Protein AF-A0A141RRE1-F1 (afdb_monomer_lite)

Secondary structure (DSSP, 8-state):
--SEEEESS-EE--STT-EEE--TT-EEEE-SGGGGGSEEEEE-STT-EEES-EEE-TT-----S-GGGT----EEEEE-SSS-EEES-EEES-SEEEEE-TTT--BS-EEES-EEEEEPP-S-TTS-EEEEEESBSEEEES-EEEEPTTS-EEEEEEEE---S---S-HHHHT--EEEES-EEESSEEEEEEEES-EEEEEEEEEE-S--SSEEEEEEEEEEEEEEEEEEE---TT--TTHHHH-PPPEEEEEEEEEEEEEE--EEEE-TT--SEEEEEE--SS----EEEEE--EEEE-S-TT-EEEEE---SEEEE-S-EEES-SEEEEE-

pLDDT: mean 94.57, std 7.0, range [57.88, 98.94]

Structure (mmCIF, N/CA/C/O backbone):
data_AF-A0A141RRE1-F1
#
_entry.id   AF-A0A141RRE1-F1
#
loop_
_atom_site.group_PDB
_atom_site.id
_atom_site.type_symbol
_atom_site.label_atom_id
_atom_site.label_alt_id
_atom_site.label_comp_id
_atom_site.label_asym_id
_atom_site.label_entity_id
_atom_site.label_seq_id
_atom_site.pdbx_PDB_ins_code
_atom_site.Cartn_x
_atom_site.Cartn_y
_atom_site.Cartn_z
_atom_site.occupancy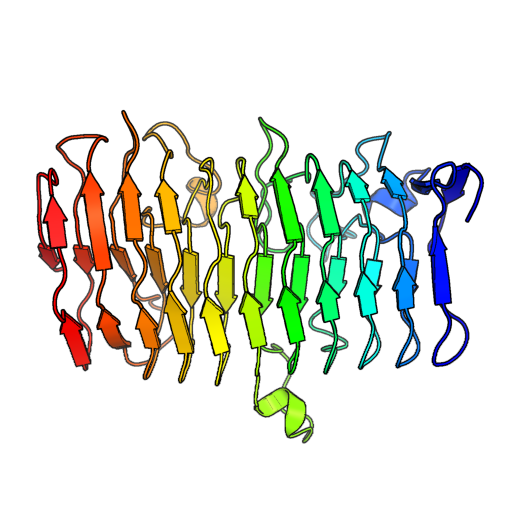
_atom_site.B_iso_or_equiv
_atom_site.auth_seq_id
_atom_site.auth_comp_id
_atom_site.auth_asym_id
_atom_site.auth_atom_id
_atom_site.pdbx_PDB_model_num
ATOM 1 N N . ILE A 1 1 ? -20.195 -4.836 18.201 1.00 93.31 1 ILE A N 1
ATOM 2 C CA . ILE A 1 1 ? -20.924 -3.748 17.518 1.00 93.31 1 ILE A CA 1
ATOM 3 C C . ILE A 1 1 ? -21.931 -4.419 16.610 1.00 93.31 1 ILE A C 1
ATOM 5 O O . ILE A 1 1 ? -21.544 -5.132 15.695 1.00 93.31 1 ILE A O 1
ATOM 9 N N . ASP A 1 2 ? -23.205 -4.258 16.930 1.00 95.81 2 ASP A N 1
ATOM 10 C CA . ASP A 1 2 ? -24.349 -4.930 16.299 1.00 95.81 2 ASP A CA 1
ATOM 11 C C . ASP A 1 2 ? -25.369 -3.968 15.692 1.00 95.81 2 ASP A C 1
ATOM 13 O O . ASP A 1 2 ? -26.318 -4.378 15.027 1.00 95.81 2 ASP A O 1
ATOM 17 N N . THR A 1 3 ? -25.125 -2.674 15.857 1.00 96.44 3 THR A N 1
ATOM 18 C CA . THR A 1 3 ? -25.918 -1.595 15.290 1.00 96.44 3 THR A CA 1
ATOM 19 C C . THR A 1 3 ? -25.013 -0.513 14.712 1.00 96.44 3 THR A C 1
ATOM 21 O O . THR A 1 3 ? -23.791 -0.532 14.895 1.00 96.44 3 THR A O 1
ATOM 24 N N . VAL A 1 4 ? -25.618 0.447 14.021 1.00 97.75 4 VAL A N 1
ATOM 25 C CA . VAL A 1 4 ? -24.925 1.618 13.488 1.00 97.75 4 VAL A CA 1
ATOM 26 C C . VAL A 1 4 ? -24.593 2.586 14.625 1.00 97.75 4 VAL A C 1
ATOM 28 O O . VAL A 1 4 ? -25.481 3.043 15.347 1.00 97.75 4 VAL A O 1
ATOM 31 N N . ILE A 1 5 ? -23.320 2.956 14.746 1.00 98.25 5 ILE A N 1
ATOM 32 C CA . ILE A 1 5 ? -22.817 3.936 15.711 1.00 98.25 5 ILE A CA 1
ATOM 33 C C . ILE A 1 5 ? -22.202 5.113 14.952 1.00 98.25 5 ILE A C 1
ATOM 35 O O . ILE A 1 5 ? -21.208 4.969 14.241 1.00 98.25 5 ILE A O 1
ATOM 39 N N . ASN A 1 6 ? -22.769 6.305 15.143 1.00 98.31 6 ASN A N 1
ATOM 40 C CA . ASN A 1 6 ? -22.181 7.544 14.644 1.00 98.31 6 ASN A CA 1
ATOM 41 C C . ASN A 1 6 ? -21.202 8.116 15.681 1.00 98.31 6 ASN A C 1
ATOM 43 O O . ASN A 1 6 ? -21.571 8.341 16.832 1.00 98.31 6 ASN A O 1
ATOM 47 N N . LEU A 1 7 ? -19.969 8.379 15.262 1.00 98.38 7 LEU A N 1
ATOM 48 C CA . LEU A 1 7 ? -18.867 8.838 16.099 1.00 98.38 7 LEU A CA 1
ATOM 49 C C . LEU A 1 7 ? -18.510 10.283 15.749 1.00 98.38 7 LEU A C 1
ATOM 51 O O . LEU A 1 7 ? -18.002 10.553 14.664 1.00 98.38 7 LEU A O 1
ATOM 55 N N . SER A 1 8 ? -18.771 11.216 16.666 1.00 96.88 8 SER A N 1
ATOM 56 C CA . SER A 1 8 ? -18.338 12.619 16.548 1.00 96.88 8 SER A CA 1
ATOM 57 C C . SER A 1 8 ? -16.931 12.875 17.099 1.00 96.88 8 SER A C 1
ATOM 59 O O . SER A 1 8 ? -16.405 13.984 16.980 1.00 96.88 8 SER A O 1
ATOM 61 N N . ASP A 1 9 ? -16.329 11.853 17.707 1.00 96.94 9 ASP A N 1
ATOM 62 C CA . ASP A 1 9 ? -14.977 11.861 18.248 1.00 96.94 9 ASP A CA 1
ATOM 63 C C . ASP A 1 9 ? -14.393 10.441 18.245 1.00 96.94 9 ASP A C 1
ATOM 65 O O . ASP A 1 9 ? -15.094 9.462 17.974 1.00 96.94 9 ASP A O 1
ATOM 69 N N . GLN A 1 10 ? -13.107 10.328 18.567 1.00 96.94 10 GLN A N 1
ATOM 70 C CA . GLN A 1 10 ? -12.409 9.048 18.618 1.00 96.94 10 GLN A CA 1
ATOM 71 C C . GLN A 1 10 ? -12.829 8.202 19.823 1.00 96.94 10 GLN A C 1
ATOM 73 O O . GLN A 1 10 ? -12.887 8.686 20.956 1.00 96.94 10 GLN A O 1
ATOM 78 N N . VAL A 1 11 ? -12.975 6.899 19.602 1.00 97.69 11 VAL A N 1
ATOM 79 C CA . VAL A 1 11 ? -13.041 5.885 20.657 1.00 97.69 11 VAL A CA 1
ATOM 80 C C . VAL A 1 11 ? -11.634 5.368 20.925 1.00 97.69 11 VAL A C 1
ATOM 82 O O . VAL A 1 11 ? -10.897 5.044 19.999 1.00 97.69 11 VAL A O 1
ATOM 85 N N . LYS A 1 12 ? -11.237 5.278 22.194 1.00 98.38 12 LYS A N 1
ATOM 86 C CA . LYS A 1 12 ? -9.911 4.787 22.590 1.00 98.38 12 LYS A CA 1
ATOM 87 C C . LYS A 1 12 ? -10.071 3.504 23.391 1.00 98.38 12 LYS A C 1
ATOM 89 O O . LYS A 1 12 ? -10.907 3.452 24.294 1.00 98.38 12 LYS A O 1
ATOM 94 N N . THR A 1 13 ? -9.272 2.485 23.090 1.00 98.50 13 THR A N 1
ATOM 95 C CA . THR A 1 13 ? -9.183 1.310 23.972 1.00 98.50 13 THR A CA 1
ATOM 96 C C . THR A 1 13 ? -8.710 1.748 25.358 1.00 98.50 13 THR A C 1
ATOM 98 O O . THR A 1 13 ? -7.921 2.687 25.455 1.00 98.50 13 THR A O 1
ATOM 101 N N . SER A 1 14 ? -9.165 1.070 26.406 1.00 98.12 14 SER A N 1
ATOM 102 C CA . SER A 1 14 ? -8.947 1.443 27.810 1.00 98.12 14 SER A CA 1
ATOM 103 C C . SER A 1 14 ? -8.091 0.444 28.598 1.00 98.12 14 SER A C 1
ATOM 105 O O . SER A 1 14 ? -7.706 0.742 29.725 1.00 98.12 14 SER A O 1
ATOM 107 N N . PHE A 1 15 ? -7.813 -0.742 28.046 1.00 98.31 15 PHE A N 1
ATOM 108 C CA . PHE A 1 15 ? -6.966 -1.758 28.676 1.00 98.31 15 PHE A CA 1
ATOM 109 C C . PHE A 1 15 ? -6.327 -2.688 27.635 1.00 98.31 15 PHE A C 1
ATOM 111 O O . PHE A 1 15 ? -6.759 -2.739 26.484 1.00 98.31 15 PHE A O 1
ATOM 118 N N . GLU A 1 16 ? -5.278 -3.400 28.049 1.00 98.44 16 GLU A N 1
ATOM 119 C CA . GLU A 1 16 ? -4.554 -4.376 27.227 1.00 98.44 16 GLU A CA 1
ATOM 120 C C . GLU A 1 16 ? -5.455 -5.538 26.799 1.00 98.44 16 GLU A C 1
ATOM 122 O O . GLU A 1 16 ? -6.249 -6.046 27.589 1.00 98.44 16 GLU A O 1
ATOM 127 N N . GLY A 1 17 ? -5.329 -5.978 25.548 1.00 98.38 17 GLY A N 1
ATOM 128 C CA . GLY A 1 17 ? -6.097 -7.118 25.051 1.00 98.38 17 GLY A CA 1
ATOM 129 C C . GLY A 1 17 ? -7.573 -6.813 24.796 1.00 98.38 17 GLY A C 1
ATOM 130 O O . GLY A 1 17 ? -8.348 -7.739 24.552 1.00 98.38 17 GLY A O 1
ATOM 131 N N . GLN A 1 18 ? -7.986 -5.541 24.845 1.00 98.69 18 GLN A N 1
ATOM 132 C CA . GLN A 1 18 ? -9.365 -5.165 24.562 1.00 98.69 18 GLN A CA 1
ATOM 133 C C . GLN A 1 18 ? -9.745 -5.542 23.125 1.00 98.69 18 GLN A C 1
ATOM 135 O O . GLN A 1 18 ? -9.028 -5.237 22.170 1.00 98.69 18 GLN A O 1
ATOM 140 N N . VAL A 1 19 ? -10.910 -6.173 22.979 1.00 98.62 19 VAL A N 1
ATOM 141 C CA . VAL A 1 19 ? -11.474 -6.569 21.687 1.00 98.62 19 VAL A CA 1
ATOM 142 C C . VAL A 1 19 ? -12.636 -5.646 21.337 1.00 98.62 19 VAL A C 1
ATOM 144 O O . VAL A 1 19 ? -13.545 -5.449 22.145 1.00 98.62 19 VAL A O 1
ATOM 147 N N . ILE A 1 20 ? -12.613 -5.084 20.131 1.00 98.31 20 ILE A N 1
ATOM 148 C CA . ILE A 1 20 ? -13.762 -4.424 19.509 1.00 98.31 20 ILE A CA 1
ATOM 149 C C . ILE A 1 20 ? -14.129 -5.255 18.288 1.00 98.31 20 ILE A C 1
ATOM 151 O O . ILE A 1 20 ? -13.383 -5.320 17.315 1.00 98.31 20 ILE A O 1
ATOM 155 N N . GLU A 1 21 ? -15.283 -5.899 18.353 1.00 98.06 21 GLU A N 1
ATOM 156 C CA . GLU A 1 21 ? -15.744 -6.809 17.313 1.00 98.06 21 GLU A CA 1
ATOM 157 C C . GLU A 1 21 ? -17.011 -6.274 16.648 1.00 98.06 21 GLU A C 1
ATOM 159 O O . GLU A 1 21 ? -17.900 -5.752 17.330 1.00 98.06 21 GLU A O 1
ATOM 164 N N . GLY A 1 22 ? -17.090 -6.364 15.324 1.00 96.75 22 GLY A N 1
ATOM 165 C CA . GLY A 1 22 ? -18.305 -6.120 14.555 1.00 96.75 22 GLY A CA 1
ATOM 166 C C . GLY A 1 22 ? -19.127 -7.389 14.350 1.00 96.75 22 GLY A C 1
ATOM 167 O O . GLY A 1 22 ? -18.664 -8.507 14.541 1.00 96.75 22 GLY A O 1
ATOM 168 N N . THR A 1 23 ? -20.378 -7.194 13.968 1.00 94.31 23 THR A N 1
ATOM 169 C CA . THR A 1 23 ? -21.277 -8.248 13.488 1.00 94.31 23 THR A CA 1
ATOM 170 C C . THR A 1 23 ? -21.828 -7.801 12.136 1.00 94.31 23 THR A C 1
ATOM 172 O O . THR A 1 23 ? -21.638 -6.647 11.755 1.00 94.31 23 THR A O 1
ATOM 175 N N . GLU A 1 24 ? -22.548 -8.673 11.433 1.00 88.81 24 GLU A N 1
ATOM 176 C CA . GLU A 1 24 ? -23.053 -8.404 10.078 1.00 88.81 24 GLU A CA 1
ATOM 177 C C . GLU A 1 24 ? -23.861 -7.095 9.954 1.00 88.81 24 GLU A C 1
ATOM 179 O O . GLU A 1 24 ? -23.777 -6.408 8.937 1.00 88.81 24 GLU A O 1
ATOM 184 N N . THR A 1 25 ? -24.606 -6.712 10.997 1.00 90.56 25 THR A N 1
ATOM 185 C CA . THR A 1 25 ? -25.450 -5.503 11.015 1.00 90.56 25 THR A CA 1
ATOM 186 C C . THR A 1 25 ? -24.790 -4.289 11.669 1.00 90.56 25 THR A C 1
ATOM 188 O O . THR A 1 25 ? -25.338 -3.185 11.616 1.00 90.56 25 THR A O 1
ATOM 191 N N . GLY A 1 26 ? -23.647 -4.478 12.330 1.00 96.25 26 GLY A N 1
ATOM 192 C CA . GLY A 1 26 ? -22.965 -3.425 13.069 1.00 96.25 26 GLY A CA 1
ATOM 193 C C . GLY A 1 26 ? -22.063 -2.586 12.180 1.00 96.25 26 GLY A C 1
ATOM 194 O O . GLY A 1 26 ? -21.336 -3.120 11.354 1.00 96.25 26 GLY A O 1
ATOM 195 N N . GLU A 1 27 ? -22.055 -1.271 12.385 1.00 97.81 27 GLU A N 1
ATOM 196 C CA . GLU A 1 27 ? -21.229 -0.362 11.588 1.00 97.81 27 GLU A CA 1
ATOM 197 C C . GLU A 1 27 ? -20.818 0.860 12.407 1.00 97.81 27 GLU A C 1
ATOM 199 O O . GLU A 1 27 ? -21.619 1.388 13.178 1.00 97.81 27 GLU A O 1
ATOM 204 N N . ILE A 1 28 ? -19.599 1.362 12.214 1.00 98.56 28 ILE A N 1
ATOM 205 C CA . ILE A 1 28 ? -19.196 2.673 12.742 1.00 98.56 28 ILE A CA 1
ATOM 206 C C . ILE A 1 28 ? -19.049 3.708 11.628 1.00 98.56 28 ILE A C 1
ATOM 208 O O . ILE A 1 28 ? -18.535 3.415 10.546 1.00 98.56 28 ILE A O 1
ATOM 212 N N . ARG A 1 29 ? -19.495 4.937 11.898 1.00 98.62 29 ARG A N 1
ATOM 213 C CA . ARG A 1 29 ? -19.479 6.043 10.933 1.00 98.62 29 ARG A CA 1
ATOM 214 C C . ARG A 1 29 ? -18.944 7.317 11.579 1.00 98.62 29 ARG A C 1
ATOM 216 O O . ARG A 1 29 ? -19.461 7.708 12.624 1.00 98.62 29 ARG A O 1
ATOM 223 N N . PRO A 1 30 ? -17.964 8.013 10.984 1.00 98.31 30 PRO A N 1
ATOM 224 C CA . PRO A 1 30 ? -17.539 9.304 11.485 1.00 98.31 30 PRO A CA 1
ATOM 225 C C . PRO A 1 30 ? -18.586 10.369 11.128 1.00 98.31 30 PRO A C 1
ATOM 227 O O . PRO A 1 30 ? -19.096 10.409 10.006 1.00 98.31 30 PRO A O 1
ATOM 230 N N . ILE A 1 31 ? -18.887 11.258 12.071 1.00 96.94 31 ILE A N 1
ATOM 231 C CA . ILE A 1 31 ? -19.765 12.414 11.871 1.00 96.94 31 ILE A CA 1
ATOM 232 C C . ILE A 1 31 ? -19.100 13.697 12.372 1.00 96.94 31 ILE A C 1
ATOM 234 O O . ILE A 1 31 ? -18.288 13.689 13.292 1.00 96.94 31 ILE A O 1
ATOM 238 N N . GLY A 1 32 ? -19.486 14.827 11.782 1.00 94.62 32 GLY A N 1
ATOM 239 C CA . GLY A 1 32 ? -18.999 16.143 12.187 1.00 94.62 32 GLY A CA 1
ATOM 240 C C . GLY A 1 32 ? -17.595 16.488 11.676 1.00 94.62 32 GLY A C 1
ATOM 241 O O . GLY A 1 32 ? -16.784 15.637 11.317 1.00 94.62 32 GLY A O 1
ATOM 242 N N . GLU A 1 33 ? -17.308 17.789 11.653 1.00 93.19 33 GLU A N 1
ATOM 243 C CA . GLU A 1 33 ? -16.096 18.357 11.046 1.00 93.19 33 GLU A CA 1
ATOM 244 C C . GLU A 1 33 ? -14.793 17.862 11.686 1.00 93.19 33 GLU A C 1
ATOM 246 O O . GLU A 1 33 ? -13.801 17.658 10.988 1.00 93.19 33 GLU A O 1
ATOM 251 N N . LYS A 1 34 ? -14.796 17.601 13.001 1.00 93.75 34 LYS A N 1
ATOM 252 C CA . LYS A 1 34 ? -13.613 17.117 13.732 1.00 93.75 34 LYS A CA 1
ATOM 253 C C . LYS A 1 34 ? -13.082 15.797 13.166 1.00 93.75 34 LYS A C 1
ATOM 255 O O . LYS A 1 34 ? -11.872 15.574 13.147 1.00 93.75 34 LYS A O 1
ATOM 260 N N . MET A 1 35 ? -13.966 14.938 12.665 1.00 97.38 35 MET A N 1
ATOM 261 C CA . MET A 1 35 ? -13.577 13.629 12.150 1.00 97.38 35 MET A CA 1
ATOM 262 C C . MET A 1 35 ? -12.886 13.683 10.782 1.00 97.38 35 MET A C 1
ATOM 264 O O . MET A 1 35 ? -12.315 12.681 10.366 1.00 97.38 35 MET A O 1
ATOM 268 N N . LYS A 1 36 ? -12.816 14.847 10.113 1.00 96.06 36 LYS A N 1
ATOM 269 C CA . LYS A 1 36 ? -11.999 15.034 8.892 1.00 96.06 36 LYS A CA 1
ATOM 270 C C . LYS A 1 36 ? -10.502 14.814 9.110 1.00 96.06 36 LYS A C 1
ATOM 272 O O . LYS A 1 36 ? -9.761 14.671 8.140 1.00 96.06 36 LYS A O 1
ATOM 277 N N . THR A 1 37 ? -10.048 14.833 10.360 1.00 95.00 37 THR A N 1
ATOM 278 C CA . THR A 1 37 ? -8.627 14.761 10.719 1.00 95.00 37 THR A CA 1
ATOM 279 C C . THR A 1 37 ? -8.297 13.629 11.690 1.00 95.00 37 THR A C 1
ATOM 281 O O . THR A 1 37 ? -7.145 13.527 12.107 1.00 95.00 37 THR A O 1
ATOM 284 N N . HIS A 1 38 ? -9.267 12.772 12.028 1.00 95.69 38 HIS A N 1
ATOM 285 C CA . HIS A 1 38 ? -9.115 11.734 13.048 1.00 95.69 38 HIS A CA 1
ATOM 286 C C . HIS A 1 38 ? -9.546 10.351 12.555 1.00 95.69 38 HIS A C 1
ATOM 288 O O . HIS A 1 38 ? -10.502 10.203 11.792 1.00 95.69 38 HIS A O 1
ATOM 294 N N . SER A 1 39 ? -8.887 9.322 13.088 1.00 97.19 39 SER A N 1
ATOM 295 C CA . SER A 1 39 ? -9.378 7.945 13.005 1.00 97.19 39 SER A CA 1
ATOM 296 C C . SER A 1 39 ? -10.488 7.695 14.022 1.00 97.19 39 SER A C 1
ATOM 298 O O . SER A 1 39 ? -10.419 8.211 15.136 1.00 97.19 39 SER A O 1
ATOM 300 N N . MET A 1 40 ? -11.493 6.898 13.665 1.00 98.50 40 MET A N 1
ATOM 301 C CA . MET A 1 40 ? -12.620 6.572 14.549 1.00 98.50 40 MET A CA 1
ATOM 302 C C . MET A 1 40 ? -12.210 5.832 15.825 1.00 98.50 40 MET A C 1
ATOM 304 O O . MET A 1 40 ? -12.746 6.122 16.892 1.00 98.50 40 MET A O 1
ATOM 308 N N . ILE A 1 41 ? -11.264 4.899 15.729 1.00 98.62 41 ILE A N 1
ATOM 309 C CA . ILE A 1 41 ? -10.775 4.085 16.841 1.00 98.62 41 ILE A CA 1
ATOM 310 C C . ILE A 1 41 ? -9.269 4.295 17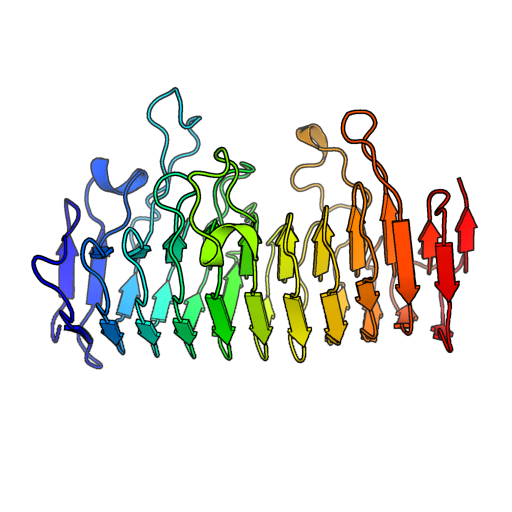.003 1.00 98.62 41 ILE A C 1
ATOM 312 O O . ILE A 1 41 ? -8.529 4.289 16.021 1.00 98.62 41 ILE A O 1
ATOM 316 N N . VAL A 1 42 ? -8.807 4.431 18.247 1.00 98.25 42 VAL A N 1
ATOM 317 C CA . VAL A 1 42 ? -7.384 4.444 18.609 1.00 98.25 42 VAL A CA 1
ATOM 318 C C . VAL A 1 42 ? -7.067 3.266 19.524 1.00 98.25 42 VAL A C 1
ATOM 320 O O . VAL A 1 42 ? -7.617 3.155 20.625 1.00 98.25 42 VAL A O 1
ATOM 323 N N . LEU A 1 43 ? -6.137 2.415 19.096 1.00 98.44 43 LEU A N 1
ATOM 324 C CA . LEU A 1 43 ? -5.591 1.329 19.906 1.00 98.44 43 LEU A CA 1
ATOM 325 C C . LEU A 1 43 ? -4.460 1.886 20.773 1.00 98.44 43 LEU A C 1
ATOM 327 O O . LEU A 1 43 ? -3.367 2.160 20.287 1.00 98.44 43 LEU A O 1
ATOM 331 N N . LYS A 1 44 ? -4.752 2.108 22.053 1.00 97.56 44 LYS A N 1
ATOM 332 C CA . LYS A 1 44 ? -3.858 2.717 23.053 1.00 97.56 44 LYS A CA 1
ATOM 333 C C . LYS A 1 44 ? -3.133 1.717 23.949 1.00 97.56 44 LYS A C 1
ATOM 335 O O . LYS A 1 44 ? -2.254 2.125 24.703 1.00 97.56 44 LYS A O 1
ATOM 340 N N . HIS A 1 45 ? -3.507 0.444 23.889 1.00 97.81 45 HIS A N 1
ATOM 341 C CA . HIS A 1 45 ? -2.934 -0.600 24.732 1.00 97.81 45 HIS A CA 1
ATOM 342 C C . HIS A 1 45 ? -2.512 -1.809 23.896 1.00 97.81 45 HIS A C 1
ATOM 344 O O . HIS A 1 45 ? -3.128 -2.048 22.853 1.00 97.81 45 HIS A O 1
ATOM 350 N N . PRO A 1 46 ? -1.472 -2.550 24.323 1.00 97.69 46 PRO A N 1
ATOM 351 C CA . PRO A 1 46 ? -0.982 -3.694 23.570 1.00 97.69 46 PRO A CA 1
ATOM 352 C C . PRO A 1 46 ? -2.027 -4.794 23.414 1.00 97.69 46 PRO A C 1
ATOM 354 O O . PRO A 1 46 ? -3.011 -4.850 24.158 1.00 97.69 46 PRO A O 1
ATOM 357 N N . ASN A 1 47 ? -1.800 -5.694 22.459 1.00 98.25 47 ASN A N 1
ATOM 358 C CA . ASN A 1 47 ? -2.610 -6.901 22.255 1.00 98.25 47 ASN A CA 1
ATOM 359 C C . ASN A 1 47 ? -4.098 -6.644 21.931 1.00 98.25 47 ASN A C 1
ATOM 361 O O . ASN A 1 47 ? -4.889 -7.590 21.873 1.00 98.25 47 ASN A O 1
ATOM 365 N N . CYS A 1 48 ? -4.496 -5.386 21.717 1.00 98.75 48 CYS A N 1
ATOM 366 C CA . CYS A 1 48 ? -5.857 -5.019 21.349 1.00 98.75 48 CYS A CA 1
ATOM 367 C C . CYS A 1 48 ? -6.225 -5.564 19.967 1.00 98.75 48 CYS A C 1
ATOM 369 O O . CYS A 1 48 ? -5.382 -5.670 19.071 1.00 98.75 48 CYS A O 1
ATOM 371 N N . LYS A 1 49 ? -7.506 -5.890 19.789 1.00 98.81 49 LYS A N 1
ATOM 372 C CA . LYS A 1 49 ? -8.006 -6.539 18.575 1.00 98.81 49 LYS A CA 1
ATOM 373 C C . LYS A 1 49 ? -9.213 -5.810 18.012 1.00 98.81 49 LYS A C 1
ATOM 375 O O . LYS A 1 49 ? -10.147 -5.507 18.752 1.00 98.81 49 LYS A O 1
ATOM 380 N N . ILE A 1 50 ? -9.208 -5.594 16.704 1.00 98.75 50 ILE A N 1
ATOM 381 C CA . ILE A 1 50 ? -10.377 -5.205 15.922 1.00 98.75 50 ILE A CA 1
ATOM 382 C C . ILE A 1 50 ? -10.730 -6.374 15.010 1.00 98.75 50 ILE A C 1
ATOM 384 O O . ILE A 1 50 ? -9.906 -6.774 14.189 1.00 98.75 50 ILE A O 1
ATOM 388 N N . LEU A 1 51 ? -11.924 -6.933 15.180 1.00 98.75 51 LEU A N 1
ATOM 389 C CA . LEU A 1 51 ? -12.363 -8.135 14.468 1.00 98.75 51 LEU A CA 1
ATOM 390 C C . LEU A 1 51 ? -13.674 -7.859 13.737 1.00 98.75 51 LEU A C 1
ATOM 392 O O . LEU A 1 51 ? -14.583 -7.281 14.331 1.00 98.75 51 LEU A O 1
ATOM 396 N N . ASN A 1 52 ? -13.791 -8.280 12.478 1.00 98.38 52 ASN A N 1
ATOM 397 C CA . ASN A 1 52 ? -15.058 -8.306 11.732 1.00 98.38 52 ASN A CA 1
ATOM 398 C C . ASN A 1 52 ? -15.818 -6.962 11.726 1.00 98.38 52 ASN A C 1
ATOM 400 O O . ASN A 1 52 ? -17.046 -6.918 11.683 1.00 98.38 52 ASN A O 1
ATOM 404 N N . LEU A 1 53 ? -15.097 -5.843 11.846 1.00 98.31 53 LEU A N 1
ATOM 405 C CA . LEU A 1 53 ? -15.683 -4.513 11.975 1.00 98.31 53 LEU A CA 1
ATOM 406 C C . LEU A 1 53 ? -16.053 -3.964 10.600 1.00 98.31 53 LEU A C 1
ATOM 408 O O . LEU A 1 53 ? -15.206 -3.923 9.710 1.00 98.31 53 LEU A O 1
ATOM 412 N N . HIS A 1 54 ? -17.275 -3.454 10.454 1.00 98.56 54 HIS A N 1
ATOM 413 C CA . HIS A 1 54 ? -17.642 -2.628 9.308 1.00 98.56 54 HIS A CA 1
ATOM 414 C C . HIS A 1 54 ? -17.544 -1.143 9.660 1.00 98.56 54 HIS A C 1
ATOM 416 O O . HIS A 1 54 ? -18.034 -0.691 10.702 1.00 98.56 54 HIS A O 1
ATOM 422 N N . SER A 1 55 ? -16.913 -0.367 8.787 1.00 98.62 55 SER A N 1
ATOM 423 C CA . SER A 1 55 ? -16.833 1.080 8.914 1.00 98.62 55 SER A CA 1
ATOM 424 C C . SER A 1 55 ? -17.046 1.773 7.573 1.00 98.62 55 SER A C 1
ATOM 426 O O . SER A 1 55 ? -16.499 1.375 6.545 1.00 98.62 55 SER A O 1
ATOM 428 N N . THR A 1 56 ? -17.803 2.865 7.584 1.00 98.56 56 THR A N 1
ATOM 429 C CA . THR A 1 56 ? -18.000 3.702 6.394 1.00 98.56 56 THR A CA 1
ATOM 430 C C . THR A 1 56 ? -17.768 5.148 6.767 1.00 98.56 56 THR A C 1
ATOM 432 O O . THR A 1 56 ? -18.217 5.600 7.814 1.00 98.56 56 THR A O 1
ATOM 435 N N . ASN A 1 57 ? -17.107 5.906 5.898 1.00 98.56 57 ASN A N 1
ATOM 436 C CA . ASN A 1 57 ? -17.091 7.366 5.936 1.00 98.56 57 ASN A CA 1
ATOM 437 C C . ASN A 1 57 ? -18.141 7.915 4.948 1.00 98.56 57 ASN A C 1
ATOM 439 O O . ASN A 1 57 ? -17.798 8.267 3.818 1.00 98.56 57 ASN A O 1
ATOM 443 N N . PRO A 1 58 ? -19.437 7.960 5.318 1.00 97.56 58 PRO A N 1
ATOM 444 C CA . PRO A 1 58 ? -20.512 8.267 4.371 1.00 97.56 58 PRO A CA 1
ATOM 445 C C . PRO A 1 58 ? -20.514 9.732 3.929 1.00 97.56 58 PRO A C 1
ATOM 447 O O . PRO A 1 58 ? -21.075 10.067 2.892 1.00 97.56 58 PRO A O 1
ATOM 450 N N . LEU A 1 59 ? -19.895 10.610 4.720 1.00 97.44 59 LEU A N 1
ATOM 451 C CA . LEU A 1 59 ? -19.820 12.044 4.454 1.00 97.44 59 LEU A CA 1
ATOM 452 C C . LEU A 1 59 ? -18.562 12.430 3.659 1.00 97.44 59 LEU A C 1
ATOM 454 O O . LEU A 1 59 ? -18.331 13.620 3.454 1.00 97.44 59 LEU A O 1
ATOM 458 N N . LEU A 1 60 ? -17.744 11.449 3.244 1.00 97.06 60 LEU A N 1
ATOM 459 C CA . LEU A 1 60 ? -16.465 11.660 2.554 1.00 97.06 60 LEU A CA 1
ATOM 460 C C . LEU A 1 60 ? -15.579 12.678 3.291 1.00 97.06 60 LEU A C 1
ATOM 462 O O . LEU A 1 60 ? -14.964 13.563 2.694 1.00 97.06 60 LEU A O 1
ATOM 466 N N . LEU A 1 61 ? -15.560 12.581 4.624 1.00 97.19 61 LEU A N 1
ATOM 467 C CA . LEU A 1 61 ? -14.776 13.461 5.478 1.00 97.19 61 LEU A CA 1
ATOM 468 C C . LEU A 1 61 ? -13.298 13.285 5.154 1.00 97.19 61 LEU A C 1
ATOM 470 O O . LEU A 1 61 ? -12.772 12.177 5.211 1.00 97.19 61 LEU A O 1
ATOM 474 N N . GLN A 1 62 ? -12.639 14.390 4.834 1.00 95.75 62 GLN A N 1
ATOM 475 C CA . GLN A 1 62 ? -11.231 14.418 4.479 1.00 95.75 62 GLN A CA 1
ATOM 476 C C . GLN A 1 62 ? -10.644 15.805 4.737 1.00 95.75 62 GLN A C 1
ATOM 478 O O . GLN A 1 62 ? -11.371 16.801 4.803 1.00 95.75 62 GLN A O 1
ATOM 483 N N . SER A 1 63 ? -9.320 15.871 4.854 1.00 92.94 63 SER A N 1
ATOM 484 C CA . SER A 1 63 ? -8.574 17.119 4.986 1.00 92.94 63 SER A CA 1
ATOM 485 C C . SER A 1 63 ? -7.424 17.156 3.987 1.00 92.94 63 SER A C 1
ATOM 487 O O . SER A 1 63 ? -6.616 16.229 3.920 1.00 92.94 63 SER A O 1
ATOM 489 N N . ASN A 1 64 ? -7.328 18.259 3.247 1.00 89.06 64 ASN A N 1
ATOM 490 C CA . ASN A 1 64 ? -6.214 18.590 2.354 1.00 89.06 64 ASN A CA 1
ATOM 491 C C . ASN A 1 64 ? -5.282 19.661 2.954 1.00 89.06 64 ASN A C 1
ATOM 493 O O . ASN A 1 64 ? -4.383 20.161 2.282 1.00 89.06 64 ASN A O 1
ATOM 497 N N . LEU A 1 65 ? -5.486 20.043 4.218 1.00 88.38 65 LEU A N 1
ATOM 498 C CA . LEU A 1 65 ? -4.593 20.975 4.899 1.00 88.38 65 LEU A CA 1
ATOM 499 C C . LEU A 1 65 ? -3.292 20.265 5.261 1.00 88.38 65 LEU A C 1
ATOM 501 O O . LEU A 1 65 ? -3.311 19.116 5.695 1.00 88.38 65 LEU A O 1
ATOM 505 N N . ALA A 1 66 ? -2.156 20.949 5.143 1.00 82.75 66 ALA A N 1
ATOM 506 C CA . ALA A 1 66 ? -0.894 20.430 5.662 1.00 82.75 66 ALA A CA 1
ATOM 507 C C . ALA A 1 66 ? -1.013 20.104 7.165 1.00 82.75 66 ALA A C 1
ATOM 509 O O . ALA A 1 66 ? -1.738 20.783 7.897 1.00 82.75 66 ALA A O 1
ATOM 510 N N . SER A 1 67 ? -0.296 19.081 7.637 1.00 77.81 67 SER A N 1
ATOM 511 C CA . SER A 1 67 ? -0.367 18.630 9.038 1.00 77.81 67 SER A CA 1
ATOM 512 C C . SER A 1 67 ? -0.027 19.750 10.040 1.00 77.81 67 SER A C 1
ATOM 514 O O . SER A 1 67 ? -0.698 19.912 11.054 1.00 77.81 67 SER A O 1
ATOM 516 N N . ASN A 1 68 ? 0.919 20.635 9.700 1.00 77.00 68 ASN A N 1
ATOM 517 C CA . ASN A 1 68 ? 1.262 21.823 10.498 1.00 77.00 68 ASN A CA 1
ATOM 518 C C . ASN A 1 68 ? 0.219 22.962 10.453 1.00 77.00 68 ASN A C 1
ATOM 520 O O . ASN A 1 68 ? 0.379 23.964 11.144 1.00 77.00 68 ASN A O 1
ATOM 524 N N . LYS A 1 69 ? -0.841 22.827 9.649 1.00 80.44 69 LYS A N 1
ATOM 525 C CA . LYS A 1 69 ? -1.969 23.768 9.534 1.00 80.44 69 LYS A CA 1
ATOM 526 C C . LYS A 1 69 ? -3.279 23.163 10.055 1.00 80.44 69 LYS A C 1
ATOM 528 O O . LYS A 1 69 ? -4.355 23.587 9.646 1.00 80.44 69 LYS A O 1
ATOM 533 N N . GLY A 1 70 ? -3.194 22.154 10.925 1.00 78.19 70 GLY A N 1
ATOM 534 C CA . GLY A 1 70 ? -4.363 21.457 11.470 1.00 78.19 70 GLY A CA 1
ATOM 535 C C . GLY A 1 70 ? -4.940 20.387 10.540 1.00 78.19 70 GLY A C 1
ATOM 536 O O . GLY A 1 70 ? -6.068 19.943 10.744 1.00 78.19 70 GLY A O 1
ATOM 537 N N . GLY A 1 71 ? -4.189 19.977 9.514 1.00 85.12 71 GLY A N 1
ATOM 538 C CA . GLY A 1 71 ? -4.484 18.772 8.748 1.00 85.12 71 GLY A CA 1
ATOM 539 C C . GLY A 1 71 ? -4.368 17.503 9.588 1.00 85.12 71 GLY A C 1
ATOM 540 O O . GLY A 1 71 ? -3.749 17.493 10.648 1.00 85.12 71 GLY A O 1
ATOM 541 N N . GLY A 1 72 ? -4.952 16.418 9.096 1.00 88.06 72 GLY A N 1
ATOM 542 C CA . GLY A 1 72 ? -4.855 15.116 9.739 1.00 88.06 72 GLY A CA 1
ATOM 543 C C . GLY A 1 72 ? -5.395 14.010 8.849 1.00 88.06 72 GLY A C 1
ATOM 544 O O . GLY A 1 72 ? -5.796 14.252 7.708 1.00 88.06 72 GLY A O 1
ATOM 545 N N . ARG A 1 73 ? -5.393 12.796 9.391 1.00 91.31 73 ARG A N 1
ATOM 546 C CA . ARG A 1 73 ? -5.752 11.577 8.670 1.00 91.31 73 ARG A CA 1
ATOM 547 C C . ARG A 1 73 ? -7.104 11.090 9.169 1.00 91.31 73 ARG A C 1
ATOM 549 O O . ARG A 1 73 ? -7.201 10.529 10.261 1.00 91.31 73 ARG A O 1
ATOM 556 N N . GLN A 1 74 ? -8.146 11.338 8.378 1.00 96.06 74 GLN A N 1
ATOM 557 C CA . GLN A 1 74 ? -9.415 10.649 8.585 1.00 96.06 74 GLN A CA 1
ATOM 558 C C . GLN A 1 74 ? -9.188 9.149 8.385 1.00 96.06 74 GLN A C 1
ATOM 560 O O . GLN A 1 74 ? -8.514 8.750 7.437 1.00 96.06 74 GLN A O 1
ATOM 565 N N . GLY A 1 75 ? -9.745 8.327 9.268 1.00 97.12 75 GLY A N 1
ATOM 566 C CA . GLY A 1 75 ? -9.559 6.888 9.174 1.00 97.12 75 GLY A CA 1
ATOM 567 C C . GLY A 1 75 ? -10.490 6.055 10.029 1.00 97.12 75 GLY A C 1
ATOM 568 O O . GLY A 1 75 ? -11.357 6.579 10.736 1.00 97.12 75 GLY A O 1
ATOM 569 N N . THR A 1 76 ? -10.277 4.740 10.000 1.00 98.44 76 THR A N 1
ATOM 570 C CA . THR A 1 76 ? -10.970 3.820 10.911 1.00 98.44 76 THR A CA 1
ATOM 571 C C . THR A 1 76 ? -10.122 3.538 12.137 1.00 98.44 76 THR A C 1
ATOM 573 O O . THR A 1 76 ? -10.612 3.737 13.246 1.00 98.44 76 THR A O 1
ATOM 576 N N . ILE A 1 77 ? -8.864 3.131 11.959 1.00 98.62 77 ILE A N 1
ATOM 577 C CA . ILE A 1 77 ? -8.015 2.637 13.049 1.00 98.62 77 ILE A CA 1
ATOM 578 C C . ILE A 1 77 ? -6.680 3.379 13.072 1.00 98.62 77 ILE A C 1
ATOM 580 O O . ILE A 1 77 ? -5.954 3.399 12.081 1.00 98.62 77 ILE A O 1
ATOM 584 N N . ASP A 1 78 ? -6.333 3.910 14.241 1.00 97.88 78 ASP A N 1
ATOM 585 C CA . ASP A 1 78 ? -5.003 4.419 14.573 1.00 97.88 78 ASP A CA 1
ATOM 586 C C . ASP A 1 78 ? -4.360 3.532 15.651 1.00 97.88 78 ASP A C 1
ATOM 588 O O . ASP A 1 78 ? -4.839 3.433 16.784 1.00 97.88 78 ASP A O 1
ATOM 592 N N . ILE A 1 79 ? -3.285 2.846 15.283 1.00 97.62 79 ILE A N 1
ATOM 593 C CA . ILE A 1 79 ? -2.521 1.935 16.124 1.00 97.62 79 ILE A CA 1
ATOM 594 C C . ILE A 1 79 ? -1.431 2.733 16.839 1.00 97.62 79 ILE A C 1
ATOM 596 O O . ILE A 1 79 ? -0.452 3.176 16.238 1.00 97.62 79 ILE A O 1
ATOM 600 N N . GLN A 1 80 ? -1.579 2.861 18.153 1.00 96.06 80 GLN A N 1
ATOM 601 C CA . GLN A 1 80 ? -0.619 3.515 19.043 1.00 96.06 80 GLN A CA 1
ATOM 602 C C . GLN A 1 80 ? -0.185 2.567 20.171 1.00 96.06 80 GLN A C 1
ATOM 604 O O . GLN A 1 80 ? 0.028 2.994 21.307 1.00 96.06 80 GLN A O 1
ATOM 609 N N . ALA A 1 81 ? -0.131 1.272 19.854 1.00 95.00 81 ALA A N 1
ATOM 610 C CA . ALA A 1 81 ? 0.263 0.196 20.747 1.00 95.00 81 ALA A CA 1
ATOM 611 C C . ALA A 1 81 ? 0.872 -0.987 19.974 1.00 95.00 81 ALA A C 1
ATOM 613 O O . ALA A 1 81 ? 0.591 -1.163 18.787 1.00 95.00 81 ALA A O 1
ATOM 614 N N . ASP A 1 82 ? 1.686 -1.791 20.658 1.00 94.94 82 ASP A N 1
ATOM 615 C CA . ASP A 1 82 ? 2.345 -2.974 20.097 1.00 94.94 82 ASP A CA 1
ATOM 616 C C . ASP A 1 82 ? 1.410 -4.203 20.062 1.00 94.94 82 ASP A C 1
ATOM 618 O O . ASP A 1 82 ? 0.480 -4.336 20.859 1.00 94.94 82 ASP A O 1
ATOM 622 N N . PHE A 1 83 ? 1.685 -5.140 19.155 1.00 96.94 83 PHE A N 1
ATOM 623 C CA . PHE A 1 83 ? 1.017 -6.442 19.024 1.00 96.94 83 PHE A CA 1
ATOM 624 C C . PHE A 1 83 ? -0.502 -6.370 18.797 1.00 96.94 83 PHE A C 1
ATOM 626 O O . PHE A 1 83 ? -1.250 -7.264 19.189 1.00 96.94 83 PHE A O 1
ATOM 633 N N . CYS A 1 84 ? -0.974 -5.308 18.147 1.00 98.44 84 CYS A N 1
ATOM 634 C CA . CYS A 1 84 ? -2.385 -5.154 17.806 1.00 98.44 84 CYS A CA 1
ATOM 635 C C . CYS A 1 84 ? -2.784 -6.022 16.601 1.00 98.44 84 CYS A C 1
ATOM 637 O O . CYS A 1 84 ? -2.008 -6.193 15.659 1.00 98.44 84 CYS A O 1
ATOM 639 N N . LEU A 1 85 ? -4.023 -6.518 16.597 1.00 98.81 85 LEU A N 1
ATOM 640 C CA . LEU A 1 85 ? -4.601 -7.294 15.493 1.00 98.81 85 LEU A CA 1
ATOM 641 C C . LEU A 1 85 ? -5.792 -6.559 14.877 1.00 98.81 85 LEU A C 1
ATOM 643 O O . LEU A 1 85 ? -6.704 -6.146 15.588 1.00 98.81 85 LEU A O 1
ATOM 647 N N . ILE A 1 86 ? -5.799 -6.434 13.556 1.00 98.88 86 ILE A N 1
ATOM 648 C CA . ILE A 1 86 ? -6.925 -5.943 12.767 1.00 98.88 86 ILE A CA 1
ATOM 649 C C . ILE A 1 86 ? -7.249 -7.030 11.746 1.00 98.88 86 ILE A C 1
ATOM 651 O O . ILE A 1 86 ? -6.434 -7.286 10.857 1.00 98.88 86 ILE A O 1
ATOM 655 N N . GLN A 1 87 ? -8.401 -7.685 11.891 1.00 98.88 87 GLN A N 1
ATOM 656 C CA . GLN A 1 87 ? -8.751 -8.841 11.067 1.00 98.88 87 GLN A CA 1
ATOM 657 C C . GLN A 1 87 ? -10.200 -8.843 10.591 1.00 98.88 87 GLN A C 1
ATOM 659 O O . GLN A 1 87 ? -11.107 -8.498 11.351 1.00 98.88 87 GLN A O 1
ATOM 664 N N . GLY A 1 88 ? -10.418 -9.276 9.345 1.00 98.69 88 GLY A N 1
ATOM 665 C CA . GLY A 1 88 ? -11.755 -9.533 8.801 1.00 98.69 88 GLY A CA 1
ATOM 666 C C . GLY A 1 88 ? -12.625 -8.282 8.667 1.00 98.69 88 GLY A C 1
ATOM 667 O O . GLY A 1 88 ? -13.845 -8.378 8.584 1.00 98.69 88 GLY A O 1
ATOM 668 N N . CYS A 1 89 ? -12.032 -7.089 8.718 1.00 98.88 89 CYS A N 1
ATOM 669 C CA . CYS A 1 89 ? -12.772 -5.833 8.723 1.00 98.88 89 CYS A CA 1
ATOM 670 C C . CYS A 1 89 ? -13.083 -5.360 7.301 1.00 98.88 89 CYS A C 1
ATOM 672 O O . CYS A 1 89 ? -12.301 -5.576 6.377 1.00 98.88 89 CYS A O 1
ATOM 674 N N . THR A 1 90 ? -14.183 -4.624 7.149 1.00 98.81 90 THR A N 1
ATOM 675 C CA . THR A 1 90 ? -14.550 -3.932 5.908 1.00 98.81 90 THR A CA 1
ATOM 676 C C . THR A 1 90 ? -14.588 -2.431 6.162 1.00 98.81 90 THR A C 1
ATOM 678 O O . THR A 1 90 ? -15.345 -1.969 7.011 1.00 98.81 90 THR A O 1
ATOM 681 N N . MET A 1 91 ? -13.786 -1.655 5.435 1.00 98.81 91 MET A N 1
ATOM 682 C CA . MET A 1 91 ? -13.655 -0.210 5.643 1.00 98.81 91 MET A CA 1
ATOM 683 C C . MET A 1 91 ? -13.839 0.538 4.325 1.00 98.81 91 MET A C 1
ATOM 685 O O . MET A 1 91 ? -13.084 0.327 3.380 1.00 98.81 91 MET A O 1
ATOM 689 N N . VAL A 1 92 ? -14.827 1.429 4.262 1.00 98.81 92 VAL A N 1
ATOM 690 C CA . VAL A 1 92 ? -15.274 2.060 3.010 1.00 98.81 92 VAL A CA 1
ATOM 691 C C . VAL A 1 92 ? -15.102 3.580 3.050 1.00 98.81 92 VAL A C 1
ATOM 693 O O . VAL A 1 92 ? -15.443 4.216 4.054 1.00 98.81 92 VAL A O 1
ATOM 696 N N . ASN A 1 93 ? -14.620 4.181 1.956 1.00 98.62 93 ASN A N 1
ATOM 697 C CA . ASN A 1 93 ? -14.417 5.632 1.786 1.00 98.62 93 ASN A CA 1
ATOM 698 C C . ASN A 1 93 ? -13.450 6.270 2.808 1.00 98.62 93 ASN A C 1
ATOM 700 O O . ASN A 1 93 ? -13.572 7.447 3.153 1.00 98.62 93 ASN A O 1
ATOM 704 N N . GLN A 1 94 ? -12.493 5.508 3.335 1.00 98.38 94 GLN A N 1
ATOM 705 C CA . GLN A 1 94 ? -11.514 6.041 4.287 1.00 98.38 94 GLN A CA 1
ATOM 706 C C . GLN A 1 94 ? -10.391 6.782 3.553 1.00 98.38 94 GLN A C 1
ATOM 708 O O . GLN A 1 94 ? -9.923 6.295 2.526 1.00 98.38 94 GLN A O 1
ATOM 713 N N . VAL A 1 95 ? -9.914 7.910 4.089 1.00 97.44 95 VAL A N 1
ATOM 714 C CA . VAL A 1 95 ? -8.657 8.527 3.611 1.00 97.44 95 VAL A CA 1
ATOM 715 C C . VAL A 1 95 ? -7.467 7.668 4.030 1.00 97.44 95 VAL A C 1
ATOM 717 O O . VAL A 1 95 ? -6.572 7.401 3.237 1.00 97.44 95 VAL A O 1
ATOM 720 N N . ASN A 1 96 ? -7.464 7.217 5.284 1.00 96.81 96 ASN A N 1
ATOM 721 C CA . ASN A 1 96 ? -6.477 6.295 5.810 1.00 96.81 96 ASN A CA 1
ATOM 722 C C . ASN A 1 96 ? -7.147 5.200 6.644 1.00 96.81 96 ASN A C 1
ATOM 724 O O . ASN A 1 96 ? -7.512 5.446 7.788 1.00 96.81 96 ASN A O 1
ATOM 728 N N . ALA A 1 97 ? -7.358 3.999 6.102 1.00 98.00 97 ALA A N 1
ATOM 729 C CA . ALA A 1 97 ? -8.193 3.012 6.792 1.00 98.00 97 ALA A CA 1
ATOM 730 C C . ALA A 1 97 ? -7.531 2.485 8.079 1.00 98.00 97 ALA A C 1
ATOM 732 O O . ALA A 1 97 ? -8.147 2.550 9.150 1.00 98.00 97 ALA A O 1
ATOM 733 N N . VAL A 1 98 ? -6.266 2.062 7.988 1.00 98.44 98 VAL A N 1
ATOM 734 C CA . VAL A 1 98 ? -5.434 1.640 9.127 1.00 98.44 98 VAL A CA 1
ATOM 735 C C . VAL A 1 98 ? -4.110 2.396 9.127 1.00 98.44 98 VAL A C 1
ATOM 737 O O . VAL A 1 98 ? -3.391 2.426 8.127 1.00 98.44 98 VAL A O 1
ATOM 740 N N . ILE A 1 99 ? -3.772 2.990 10.268 1.00 95.81 99 ILE A N 1
ATOM 741 C CA . ILE A 1 99 ? -2.574 3.810 10.448 1.00 95.81 99 ILE A CA 1
ATOM 742 C C . ILE A 1 99 ? -1.805 3.304 11.660 1.00 95.81 99 ILE A C 1
ATOM 744 O O . ILE A 1 99 ? -2.394 3.094 12.710 1.00 95.81 99 ILE A O 1
ATOM 748 N N . ALA A 1 100 ? -0.487 3.204 11.556 1.00 93.50 100 ALA A N 1
ATOM 749 C CA . ALA A 1 100 ? 0.413 3.285 12.698 1.00 93.50 100 ALA A CA 1
ATOM 750 C C . ALA A 1 100 ? 1.414 4.403 12.404 1.00 93.50 100 ALA A C 1
ATOM 752 O O . ALA A 1 100 ? 2.232 4.296 11.491 1.00 93.50 100 ALA A O 1
ATOM 753 N N . GLY A 1 101 ? 1.294 5.519 13.121 1.00 88.62 101 GLY A N 1
ATOM 754 C CA . GLY A 1 101 ? 2.111 6.703 12.866 1.00 88.62 101 GLY A CA 1
ATOM 755 C C . GLY A 1 101 ? 3.557 6.563 13.349 1.00 88.62 101 GLY A C 1
ATOM 756 O O . GLY A 1 101 ? 3.845 5.861 14.321 1.00 88.62 101 GLY A O 1
ATOM 757 N N . SER A 1 102 ? 4.448 7.343 12.732 1.00 85.25 102 SER A N 1
ATOM 758 C CA . SER A 1 102 ? 5.885 7.409 13.041 1.00 85.25 102 SER A CA 1
ATOM 759 C C . SER A 1 102 ? 6.226 7.843 14.465 1.00 85.25 102 SER A C 1
ATOM 761 O O . SER A 1 102 ? 7.343 7.625 14.921 1.00 85.25 102 SER A O 1
ATOM 763 N N . ASN A 1 103 ? 5.275 8.454 15.175 1.00 82.25 103 ASN A N 1
ATOM 764 C CA . ASN A 1 103 ? 5.466 8.877 16.558 1.00 82.25 103 ASN A CA 1
ATOM 765 C C . ASN A 1 103 ? 5.520 7.682 17.519 1.00 82.25 103 ASN A C 1
ATOM 767 O O . ASN A 1 103 ? 6.395 7.634 18.378 1.00 82.25 103 ASN A O 1
ATOM 771 N N . TYR A 1 104 ? 4.577 6.738 17.397 1.00 82.56 104 TYR A N 1
ATOM 772 C CA . TYR A 1 104 ? 4.525 5.581 18.295 1.00 82.56 104 TYR A CA 1
ATOM 773 C C . TYR A 1 104 ? 5.436 4.456 17.814 1.00 82.56 104 TYR A C 1
ATOM 775 O O . TYR A 1 104 ? 6.199 3.915 18.610 1.00 82.56 104 TYR A O 1
ATOM 783 N N . ARG A 1 105 ? 5.397 4.179 16.505 1.00 85.12 105 ARG A N 1
ATOM 784 C CA . ARG A 1 105 ? 6.155 3.108 15.853 1.00 85.12 105 ARG A CA 1
ATOM 785 C C . ARG A 1 105 ? 5.719 1.716 16.286 1.00 85.12 105 ARG A C 1
ATOM 787 O O . ARG A 1 105 ? 6.457 1.028 16.962 1.00 85.12 105 ARG A O 1
ATOM 794 N N . ALA A 1 106 ? 4.507 1.297 15.930 1.00 89.25 106 ALA A N 1
ATOM 795 C CA . ALA A 1 106 ? 3.968 0.035 16.441 1.00 89.25 106 ALA A CA 1
ATOM 796 C C . ALA A 1 106 ? 4.844 -1.182 16.080 1.00 89.25 106 ALA A C 1
ATOM 798 O O . ALA A 1 106 ? 5.243 -1.350 14.922 1.00 89.25 106 ALA A O 1
ATOM 799 N N . HIS A 1 107 ? 5.110 -2.042 17.068 1.00 93.06 107 HIS A N 1
ATOM 800 C CA . HIS A 1 107 ? 5.761 -3.336 16.884 1.00 93.06 107 HIS A CA 1
ATOM 801 C C . HIS A 1 107 ? 4.738 -4.454 16.720 1.00 93.06 107 HIS A C 1
ATOM 803 O O . HIS A 1 107 ? 3.739 -4.482 17.431 1.00 93.06 107 HIS A O 1
ATOM 809 N N . GLY A 1 108 ? 5.019 -5.453 15.886 1.00 94.31 108 GLY A N 1
ATOM 810 C CA . GLY A 1 108 ? 4.356 -6.756 16.001 1.00 94.31 108 GLY A CA 1
ATOM 811 C C . GLY A 1 108 ? 2.885 -6.778 15.578 1.00 94.31 108 GLY A C 1
ATOM 812 O O . GLY A 1 108 ? 2.215 -7.792 15.768 1.00 94.31 108 GLY A O 1
ATOM 813 N N . SER A 1 109 ? 2.373 -5.689 15.003 1.00 96.25 109 SER A N 1
ATOM 814 C CA . SER A 1 109 ? 0.975 -5.587 14.588 1.00 96.25 109 SER A CA 1
ATOM 815 C C . SER A 1 109 ? 0.660 -6.492 13.394 1.00 96.25 109 SER A C 1
ATOM 817 O O . SER A 1 109 ? 1.536 -6.854 12.597 1.00 96.25 109 SER A O 1
ATOM 819 N N . ARG A 1 110 ? -0.602 -6.900 13.284 1.00 98.62 110 ARG A N 1
ATOM 820 C CA . ARG A 1 110 ? -1.116 -7.817 12.260 1.00 98.62 110 ARG A CA 1
ATOM 821 C C . ARG A 1 110 ? -2.346 -7.209 11.598 1.00 98.62 110 ARG A C 1
ATOM 823 O O . ARG A 1 110 ? -3.304 -6.874 12.289 1.00 98.62 110 ARG A O 1
ATOM 830 N N . ILE A 1 111 ? -2.303 -7.048 10.280 1.00 98.81 111 ILE A N 1
ATOM 831 C CA . ILE A 1 111 ? -3.390 -6.502 9.465 1.00 98.81 111 ILE A CA 1
ATOM 832 C C . ILE A 1 111 ? -3.753 -7.593 8.460 1.00 98.81 111 ILE A C 1
ATOM 834 O O . ILE A 1 111 ? -3.036 -7.789 7.478 1.00 98.81 111 ILE A O 1
ATOM 838 N N . LEU A 1 112 ? -4.796 -8.361 8.767 1.00 98.88 112 LEU A N 1
ATOM 839 C CA . LEU A 1 112 ? -5.077 -9.645 8.125 1.00 98.88 112 LEU A CA 1
ATOM 840 C C . LEU A 1 112 ? -6.472 -9.678 7.495 1.00 98.88 112 LEU A C 1
ATOM 842 O O . LEU A 1 112 ? -7.445 -9.335 8.159 1.00 98.88 112 LEU A O 1
ATOM 846 N N . GLU A 1 113 ? -6.591 -10.151 6.258 1.00 98.81 113 GLU A N 1
ATOM 847 C CA . GLU A 1 113 ? -7.888 -10.536 5.667 1.00 98.81 113 GLU A CA 1
ATOM 848 C C . GLU A 1 113 ? -8.950 -9.414 5.685 1.00 98.81 113 GLU A C 1
ATOM 850 O O . GLU A 1 113 ? -10.141 -9.659 5.878 1.00 98.81 113 GLU A O 1
ATOM 855 N N . ASN A 1 114 ? -8.527 -8.155 5.532 1.00 98.94 114 ASN A N 1
ATOM 856 C CA . ASN A 1 114 ? -9.424 -6.998 5.524 1.00 98.94 114 ASN A CA 1
ATOM 857 C C . ASN A 1 114 ? -9.773 -6.560 4.097 1.00 98.94 114 ASN A C 1
ATOM 859 O O . ASN A 1 114 ? -8.995 -6.748 3.161 1.00 98.94 114 ASN A O 1
ATOM 863 N N . ASN A 1 115 ? -10.912 -5.883 3.956 1.00 98.88 115 ASN A N 1
ATOM 864 C CA . ASN A 1 115 ? -11.345 -5.244 2.721 1.00 98.88 115 ASN A CA 1
ATOM 865 C C . ASN A 1 115 ? -11.396 -3.720 2.883 1.00 98.88 115 ASN A C 1
ATOM 867 O O . ASN A 1 115 ? -12.152 -3.188 3.697 1.00 98.88 115 ASN A O 1
ATOM 871 N N . PHE A 1 116 ? -10.625 -3.010 2.068 1.00 98.88 116 PHE A N 1
ATOM 872 C CA . PHE A 1 116 ? -10.587 -1.554 2.009 1.00 98.88 116 PHE A CA 1
ATOM 873 C C . PHE A 1 116 ? -11.217 -1.089 0.690 1.00 98.88 116 PHE A C 1
ATOM 875 O O . PHE A 1 116 ? -10.627 -1.238 -0.383 1.00 98.88 116 PHE A O 1
ATOM 882 N N . PHE A 1 117 ? -12.436 -0.556 0.748 1.00 98.75 117 PHE A N 1
ATOM 883 C CA . PHE A 1 117 ? -13.188 -0.163 -0.443 1.00 98.75 117 PHE A CA 1
ATOM 884 C C . PHE A 1 117 ? -13.187 1.346 -0.664 1.00 98.75 117 PHE A C 1
ATOM 886 O O . PHE A 1 117 ? -13.423 2.121 0.266 1.00 98.75 117 PHE A O 1
ATOM 893 N N . ASP A 1 118 ? -12.978 1.754 -1.915 1.00 98.50 118 ASP A N 1
ATOM 894 C CA . ASP A 1 118 ? -13.058 3.148 -2.350 1.00 98.50 118 ASP A CA 1
ATOM 895 C C . ASP A 1 118 ? -12.253 4.106 -1.459 1.00 98.50 118 ASP A C 1
ATOM 897 O O . ASP A 1 118 ? -12.732 5.178 -1.079 1.00 98.50 118 ASP A O 1
ATOM 901 N N . CYS A 1 119 ? -11.026 3.725 -1.093 1.00 98.56 119 CYS A N 1
ATOM 902 C CA . CYS A 1 119 ? -10.129 4.588 -0.332 1.00 98.56 119 CYS A CA 1
ATOM 903 C C . CYS A 1 119 ? -9.989 5.952 -1.018 1.00 98.56 119 CYS A C 1
ATOM 905 O O . CYS A 1 119 ? -9.854 6.040 -2.243 1.00 98.56 119 CYS A O 1
ATOM 907 N N . LEU A 1 120 ? -10.023 7.015 -0.219 1.00 97.94 120 LEU A N 1
ATOM 908 C CA . LEU A 1 120 ? -10.018 8.389 -0.698 1.00 97.94 120 LEU A CA 1
ATOM 909 C C . LEU A 1 120 ? -8.597 8.927 -0.796 1.00 97.94 120 LEU A C 1
ATOM 911 O O . LEU A 1 120 ? -7.844 8.946 0.177 1.00 97.94 120 LEU A O 1
ATOM 915 N N . GLY A 1 121 ? -8.266 9.445 -1.969 1.00 95.06 121 GLY A N 1
ATOM 916 C CA . GLY A 1 121 ? -7.066 10.222 -2.200 1.00 95.06 121 GLY A CA 1
ATOM 917 C C . GLY A 1 121 ? -7.279 11.726 -2.091 1.00 95.06 121 GLY A C 1
ATOM 918 O O . GLY A 1 121 ? -8.280 12.260 -2.565 1.00 95.06 121 GLY A O 1
ATOM 919 N N . VAL A 1 122 ? -6.298 12.432 -1.532 1.00 94.06 122 VAL A N 1
ATOM 920 C CA . VAL A 1 122 ? -6.308 13.907 -1.431 1.00 94.06 122 VAL A CA 1
ATOM 921 C C . VAL A 1 122 ? -5.024 14.551 -1.961 1.00 94.06 122 VAL A C 1
ATOM 923 O O . VAL A 1 122 ? -4.798 15.741 -1.747 1.00 94.06 122 VAL A O 1
ATOM 926 N N . GLY A 1 123 ? -4.183 13.778 -2.653 1.00 91.19 123 GLY A N 1
ATOM 927 C CA . GLY A 1 123 ? -3.039 14.293 -3.403 1.00 91.19 123 GLY A CA 1
ATOM 928 C C . GLY A 1 123 ? -1.832 14.728 -2.571 1.00 91.19 123 GLY A C 1
ATOM 929 O O . GLY A 1 123 ? -0.955 15.415 -3.089 1.00 91.19 123 GLY A O 1
ATOM 930 N N . LEU A 1 124 ? -1.748 14.315 -1.307 1.00 89.00 124 LEU A N 1
ATOM 931 C CA . LEU A 1 124 ? -0.657 14.665 -0.395 1.00 89.00 124 LEU A CA 1
ATOM 932 C C . LEU A 1 124 ? 0.171 13.428 -0.031 1.00 89.00 124 LEU A C 1
ATOM 934 O O . LEU A 1 124 ? -0.369 12.336 0.094 1.00 89.00 124 LEU A O 1
ATOM 938 N N . GLU A 1 125 ? 1.478 13.601 0.177 1.00 86.56 125 GLU A N 1
ATOM 939 C CA . GLU A 1 125 ? 2.396 12.475 0.437 1.00 86.56 125 GLU A CA 1
ATOM 940 C C . GLU A 1 125 ? 2.318 11.934 1.871 1.00 86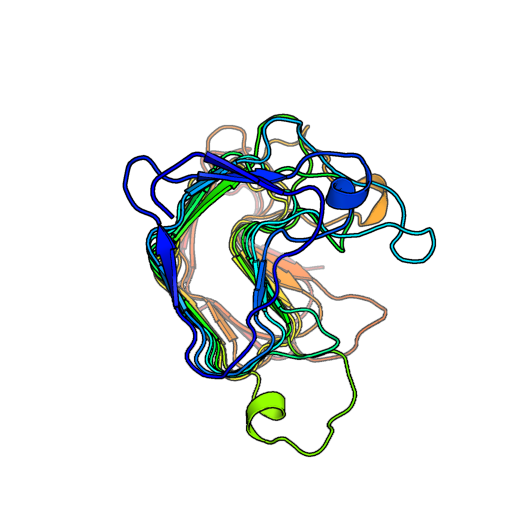.56 125 GLU A C 1
ATOM 942 O O . GLU A 1 125 ? 2.998 10.980 2.206 1.00 86.56 125 GLU A O 1
ATOM 947 N N . ASP A 1 126 ? 1.499 12.512 2.747 1.00 84.62 126 ASP A N 1
ATOM 948 C CA . ASP A 1 126 ? 1.339 12.049 4.128 1.00 84.62 126 ASP A CA 1
ATOM 949 C C . ASP A 1 126 ? 0.002 11.339 4.392 1.00 84.62 126 ASP A C 1
ATOM 951 O O . ASP A 1 126 ? -0.279 11.033 5.554 1.00 84.62 126 ASP A O 1
ATOM 955 N N . ARG A 1 127 ? -0.837 11.104 3.371 1.00 90.44 127 ARG A N 1
ATOM 956 C CA . ARG A 1 127 ? -2.217 10.603 3.528 1.00 90.44 127 ARG A CA 1
ATOM 957 C C . ARG A 1 127 ? -2.792 10.004 2.237 1.00 90.44 127 ARG A C 1
ATOM 959 O O . ARG A 1 127 ? -2.282 10.263 1.153 1.00 90.44 127 ARG A O 1
ATOM 966 N N . GLY A 1 128 ? -3.910 9.288 2.355 1.00 94.38 128 GLY A N 1
ATOM 967 C CA . GLY A 1 128 ? -4.550 8.605 1.223 1.00 94.38 128 GLY A CA 1
ATOM 968 C C . GLY A 1 128 ? -4.102 7.152 1.074 1.00 94.38 128 GLY A C 1
ATOM 969 O O . GLY A 1 128 ? -3.994 6.673 -0.055 1.00 94.38 128 GLY A O 1
ATOM 970 N N . ASP A 1 129 ? -3.788 6.490 2.192 1.00 97.12 129 ASP A N 1
ATOM 971 C CA . ASP A 1 129 ? -3.292 5.113 2.204 1.00 97.12 129 ASP A CA 1
ATOM 972 C C . ASP A 1 129 ? -4.393 4.150 2.657 1.00 97.12 129 ASP A C 1
ATOM 974 O O . ASP A 1 129 ? -5.063 4.457 3.635 1.00 97.12 129 ASP A O 1
ATOM 978 N N . ALA A 1 130 ? -4.562 2.957 2.085 1.00 98.44 130 ALA A N 1
ATOM 979 C CA . ALA A 1 130 ? -5.451 1.985 2.739 1.00 98.44 130 ALA A CA 1
ATOM 980 C C . ALA A 1 130 ? -4.827 1.521 4.070 1.00 98.44 130 ALA A C 1
ATOM 982 O O . ALA A 1 130 ? -5.438 1.654 5.135 1.00 98.44 130 ALA A O 1
ATOM 983 N N . VAL A 1 131 ? -3.565 1.088 4.023 1.00 98.38 131 VAL A N 1
ATOM 984 C CA . VAL A 1 131 ? -2.767 0.710 5.196 1.00 98.38 131 VAL A CA 1
ATOM 985 C C . VAL A 1 131 ? -1.432 1.450 5.181 1.00 98.38 131 VAL A C 1
ATOM 987 O O . VAL A 1 131 ? -0.695 1.366 4.202 1.00 98.38 131 VAL A O 1
ATOM 990 N N . SER A 1 132 ? -1.101 2.136 6.279 1.00 95.56 132 SER A N 1
ATOM 991 C CA . SER A 1 132 ? 0.175 2.845 6.456 1.00 95.56 132 SER A CA 1
ATOM 992 C C . SER A 1 132 ? 0.776 2.541 7.819 1.00 95.56 132 SER A C 1
ATOM 994 O O . SER A 1 132 ? 0.270 3.017 8.838 1.00 95.56 132 SER A O 1
ATOM 996 N N . ILE A 1 133 ? 1.849 1.752 7.851 1.00 94.25 133 ILE A N 1
ATOM 997 C CA . ILE A 1 133 ? 2.509 1.334 9.091 1.00 94.25 133 ILE A CA 1
ATOM 998 C C . ILE A 1 133 ? 3.938 1.859 9.117 1.00 94.25 133 ILE A C 1
ATOM 1000 O O . ILE A 1 133 ? 4.784 1.409 8.356 1.00 94.25 133 ILE A O 1
ATOM 1004 N N . TRP A 1 134 ? 4.212 2.783 10.029 1.00 92.06 134 TRP A N 1
ATOM 1005 C CA . TRP A 1 134 ? 5.556 3.275 10.305 1.00 92.06 134 TRP A CA 1
ATOM 1006 C C . TRP A 1 134 ? 6.074 2.529 11.529 1.00 92.06 134 TRP A C 1
ATOM 1008 O O . TRP A 1 134 ? 5.896 3.012 12.641 1.00 92.06 134 TRP A O 1
ATOM 1018 N N . GLY A 1 135 ? 6.598 1.318 11.368 1.00 87.19 135 GLY A N 1
ATOM 1019 C CA . GLY A 1 135 ? 6.835 0.391 12.479 1.00 87.19 135 GLY A CA 1
ATOM 1020 C C . GLY A 1 135 ? 7.690 -0.811 12.088 1.00 87.19 135 GLY A C 1
ATOM 1021 O O . GLY A 1 135 ? 8.357 -0.800 11.060 1.00 87.19 135 GLY A O 1
ATOM 1022 N N . SER A 1 136 ? 7.694 -1.855 12.918 1.00 91.00 136 SER A N 1
ATOM 1023 C CA . SER A 1 136 ? 8.516 -3.057 12.693 1.00 91.00 136 SER A CA 1
ATOM 1024 C C . SER A 1 136 ? 7.824 -4.319 13.207 1.00 91.00 136 SER A C 1
ATOM 1026 O O . SER A 1 136 ? 6.867 -4.261 13.974 1.00 91.00 136 SER A O 1
ATOM 1028 N N . GLY A 1 137 ? 8.291 -5.486 12.783 1.00 92.56 137 GLY A N 1
ATOM 1029 C CA . GLY A 1 137 ? 7.702 -6.787 13.077 1.00 92.56 137 GLY A CA 1
ATOM 1030 C C . GLY A 1 137 ? 6.279 -6.941 12.548 1.00 92.56 137 GLY A C 1
ATOM 1031 O O . GLY A 1 137 ? 5.544 -7.766 13.083 1.00 92.56 137 GLY A O 1
ATOM 1032 N N . THR A 1 138 ? 5.865 -6.143 11.560 1.00 94.44 138 THR A N 1
ATOM 1033 C CA . THR A 1 138 ? 4.475 -6.083 11.082 1.00 94.44 138 THR A CA 1
ATOM 1034 C C . THR A 1 138 ? 4.196 -7.169 10.045 1.00 94.44 138 THR A C 1
ATOM 1036 O O . THR A 1 138 ? 5.065 -7.496 9.237 1.00 94.44 138 THR A O 1
ATOM 1039 N N . VAL A 1 139 ? 2.972 -7.707 10.049 1.00 98.38 139 VAL A N 1
ATOM 1040 C CA . VAL A 1 139 ? 2.453 -8.536 8.948 1.00 98.38 139 VAL A CA 1
ATOM 1041 C C . VAL A 1 139 ? 1.214 -7.875 8.353 1.00 98.38 139 VAL A C 1
ATOM 1043 O O . VAL A 1 139 ? 0.273 -7.561 9.085 1.00 98.38 139 VAL A O 1
ATOM 1046 N N . ILE A 1 140 ? 1.224 -7.691 7.036 1.00 98.75 140 ILE A N 1
ATOM 1047 C CA . ILE A 1 140 ? 0.101 -7.220 6.222 1.00 98.75 140 ILE A CA 1
ATOM 1048 C C . ILE A 1 140 ? -0.216 -8.347 5.238 1.00 98.75 140 ILE A C 1
ATOM 1050 O O . ILE A 1 140 ? 0.517 -8.525 4.266 1.00 98.75 140 ILE A O 1
ATOM 1054 N N . ASP A 1 141 ? -1.247 -9.144 5.511 1.00 98.88 141 ASP A N 1
ATOM 1055 C CA . ASP A 1 141 ? -1.500 -10.379 4.758 1.00 98.88 141 ASP A CA 1
ATOM 1056 C C . ASP A 1 141 ? -2.963 -10.579 4.354 1.00 98.88 141 ASP A C 1
ATOM 1058 O O . ASP A 1 141 ? -3.877 -10.324 5.137 1.00 98.88 141 ASP A O 1
ATOM 1062 N N . GLY A 1 142 ? -3.180 -11.043 3.122 1.00 98.88 142 GLY A N 1
ATOM 1063 C CA . GLY A 1 142 ? -4.499 -11.469 2.644 1.00 98.88 142 GLY A CA 1
ATOM 1064 C C . GLY A 1 142 ? -5.529 -10.345 2.499 1.00 98.88 142 GLY A C 1
ATOM 1065 O O . GLY A 1 142 ? -6.726 -10.616 2.503 1.00 98.88 142 GLY A O 1
ATOM 1066 N N . ASN A 1 143 ? -5.105 -9.080 2.416 1.00 98.94 143 ASN A N 1
ATOM 1067 C CA . ASN A 1 143 ? -6.024 -7.944 2.348 1.00 98.94 143 ASN A CA 1
ATOM 1068 C C . ASN A 1 143 ? -6.374 -7.560 0.903 1.00 98.94 143 ASN A C 1
ATOM 1070 O O . ASN A 1 143 ? -5.574 -7.736 -0.015 1.00 98.94 143 ASN A O 1
ATOM 1074 N N . TYR A 1 144 ? -7.526 -6.921 0.712 1.00 98.94 144 TYR A N 1
ATOM 1075 C CA . TYR A 1 144 ? -7.914 -6.263 -0.537 1.00 98.94 144 TYR A CA 1
ATOM 1076 C C . TYR A 1 144 ? -8.026 -4.750 -0.340 1.00 98.94 144 TYR A C 1
ATOM 1078 O O . TYR A 1 144 ? -8.625 -4.302 0.635 1.00 98.94 144 TYR A O 1
ATOM 1086 N N . ALA A 1 145 ? -7.507 -3.956 -1.277 1.00 98.88 145 ALA A N 1
ATOM 1087 C CA . ALA A 1 145 ? -7.670 -2.507 -1.294 1.00 98.88 145 ALA A CA 1
ATOM 1088 C C . ALA A 1 145 ? -8.063 -1.973 -2.676 1.00 98.88 145 ALA A C 1
ATOM 1090 O O . ALA A 1 145 ? -7.461 -2.316 -3.693 1.00 98.88 145 ALA A O 1
ATOM 1091 N N . SER A 1 146 ? -9.028 -1.056 -2.698 1.00 98.81 146 SER A N 1
ATOM 1092 C CA . SER A 1 146 ? -9.412 -0.275 -3.874 1.00 98.81 146 SER A CA 1
ATOM 1093 C C . SER A 1 146 ? -9.380 1.217 -3.572 1.00 98.81 146 SER A C 1
ATOM 1095 O O . SER A 1 146 ? -9.729 1.637 -2.471 1.00 98.81 146 SER A O 1
ATOM 1097 N N . CYS A 1 147 ? -8.956 2.023 -4.541 1.00 98.62 147 CYS A N 1
ATOM 1098 C CA . CYS A 1 147 ? -9.013 3.479 -4.453 1.00 98.62 147 CYS A CA 1
ATOM 1099 C C . CYS A 1 147 ? -10.175 4.008 -5.290 1.00 98.62 147 CYS A C 1
ATOM 1101 O O . CYS A 1 147 ? -10.432 3.519 -6.391 1.00 98.62 147 CYS A O 1
ATOM 1103 N N . LYS A 1 148 ? -10.861 5.027 -4.772 1.00 98.12 148 LYS A N 1
ATOM 1104 C CA . LYS A 1 148 ? -11.969 5.671 -5.469 1.00 98.12 148 LYS A CA 1
ATOM 1105 C C . LYS A 1 148 ? -11.462 6.370 -6.730 1.00 98.12 148 LYS A C 1
ATOM 1107 O O . LYS A 1 148 ? -10.520 7.168 -6.673 1.00 98.12 148 LYS A O 1
ATOM 1112 N N . GLU A 1 149 ? -12.115 6.109 -7.858 1.00 96.38 149 GLU A N 1
ATOM 1113 C CA . GLU A 1 149 ? -11.827 6.801 -9.115 1.00 96.38 149 GLU A CA 1
ATOM 1114 C C . GLU A 1 149 ? -11.933 8.326 -8.973 1.00 96.38 149 GLU A C 1
ATOM 1116 O O . GLU A 1 149 ? -12.717 8.854 -8.182 1.00 96.38 149 GLU A O 1
ATOM 1121 N N . GLY A 1 150 ? -11.112 9.045 -9.741 1.00 93.94 150 GLY A N 1
ATOM 1122 C CA . GLY A 1 150 ? -11.054 10.508 -9.707 1.00 93.94 150 GLY A CA 1
ATOM 1123 C C . GLY A 1 150 ? -10.348 11.096 -8.480 1.00 93.94 150 GLY A C 1
ATOM 1124 O O . GLY A 1 150 ? -10.285 12.318 -8.356 1.00 93.94 150 GLY A O 1
ATOM 1125 N N . THR A 1 151 ? -9.801 10.263 -7.590 1.00 94.56 151 THR A N 1
ATOM 1126 C CA . THR A 1 151 ? -8.993 10.711 -6.449 1.00 94.56 151 THR A CA 1
ATOM 1127 C C . THR A 1 151 ? -7.499 10.445 -6.663 1.00 94.56 151 THR A C 1
ATOM 1129 O O . THR A 1 151 ? -7.102 9.733 -7.585 1.00 94.56 151 THR A O 1
ATOM 1132 N N . ASP A 1 152 ? -6.655 11.057 -5.828 1.00 94.31 152 ASP A N 1
ATOM 1133 C CA . ASP A 1 152 ? -5.197 10.880 -5.856 1.00 94.31 152 ASP A CA 1
ATOM 1134 C C . ASP A 1 152 ? -4.723 10.208 -4.562 1.00 94.31 152 ASP A C 1
ATOM 1136 O O . ASP A 1 152 ? -4.323 10.882 -3.603 1.00 94.31 152 ASP A O 1
ATOM 1140 N N . GLY A 1 153 ? -4.927 8.886 -4.489 1.00 95.88 153 GLY A N 1
ATOM 1141 C CA . GLY A 1 153 ? -4.567 8.059 -3.334 1.00 95.88 153 GLY A CA 1
ATOM 1142 C C . GLY A 1 153 ? -3.068 7.816 -3.309 1.00 95.88 153 GLY A C 1
ATOM 1143 O O . GLY A 1 153 ? -2.465 7.659 -4.362 1.00 95.88 153 GLY A O 1
ATOM 1144 N N . ARG A 1 154 ? -2.431 7.771 -2.141 1.00 96.12 154 ARG A N 1
ATOM 1145 C CA . ARG A 1 154 ? -0.975 7.615 -2.060 1.00 96.12 154 ARG A CA 1
ATOM 1146 C C . ARG A 1 154 ? -0.588 6.135 -2.131 1.00 96.12 154 ARG A C 1
ATOM 1148 O O . ARG A 1 154 ? 0.111 5.761 -3.075 1.00 96.12 154 ARG A O 1
ATOM 1155 N N . LEU A 1 155 ? -1.045 5.284 -1.208 1.00 97.88 155 LEU A N 1
ATOM 1156 C CA . LEU A 1 155 ? -0.582 3.887 -1.118 1.00 97.88 155 LEU A CA 1
ATOM 1157 C C . LEU A 1 155 ? -1.714 2.892 -0.842 1.00 97.88 155 LEU A C 1
ATOM 1159 O O . LEU A 1 155 ? -2.517 3.110 0.054 1.00 97.88 155 LEU A O 1
ATOM 1163 N N . ALA A 1 156 ? -1.767 1.750 -1.527 1.00 98.69 156 ALA A N 1
ATOM 1164 C CA . ALA A 1 156 ? -2.671 0.690 -1.071 1.00 98.69 156 ALA A CA 1
ATOM 1165 C C . ALA A 1 156 ? -2.123 0.076 0.231 1.00 98.69 156 ALA A C 1
ATOM 1167 O O . ALA A 1 156 ? -2.746 0.182 1.286 1.00 98.69 156 ALA A O 1
ATOM 1168 N N . PHE A 1 157 ? -0.905 -0.464 0.190 1.00 98.75 157 PHE A N 1
ATOM 1169 C CA . PHE A 1 157 ? -0.242 -1.055 1.348 1.00 98.75 157 PHE A CA 1
ATOM 1170 C C . PHE A 1 157 ? 1.168 -0.509 1.505 1.00 98.75 157 PHE A C 1
ATOM 1172 O O . PHE A 1 157 ? 1.996 -0.597 0.595 1.00 98.75 157 PHE A O 1
ATOM 1179 N N . HIS A 1 158 ? 1.436 0.036 2.686 1.00 97.69 158 HIS A N 1
ATOM 1180 C CA . HIS A 1 158 ? 2.677 0.721 2.986 1.00 97.69 158 HIS A CA 1
ATOM 1181 C C . HIS A 1 158 ? 3.266 0.280 4.319 1.00 97.69 158 HIS A C 1
ATOM 1183 O O . HIS A 1 158 ? 2.588 0.308 5.353 1.00 97.69 158 HIS A O 1
ATOM 1189 N N . ALA A 1 159 ? 4.551 -0.059 4.281 1.00 96.19 159 ALA A N 1
ATOM 1190 C CA . ALA A 1 159 ? 5.377 -0.183 5.466 1.00 96.19 159 ALA A CA 1
ATOM 1191 C C . ALA A 1 159 ? 6.608 0.715 5.342 1.00 96.19 159 ALA A C 1
ATOM 1193 O O . ALA A 1 159 ? 7.361 0.619 4.372 1.00 96.19 159 ALA A O 1
ATOM 1194 N N . GLU A 1 160 ? 6.809 1.557 6.348 1.00 93.19 160 GLU A N 1
ATOM 1195 C CA . GLU A 1 160 ? 7.935 2.474 6.443 1.00 93.19 160 GLU A CA 1
ATOM 1196 C C . GLU A 1 160 ? 8.709 2.215 7.732 1.00 93.19 160 GLU A C 1
ATOM 1198 O O . GLU A 1 160 ? 8.128 1.981 8.799 1.00 93.19 160 GLU A O 1
ATOM 1203 N N . ALA A 1 161 ? 10.034 2.266 7.647 1.00 87.12 161 ALA A N 1
ATOM 1204 C CA . ALA A 1 161 ? 10.870 2.249 8.825 1.00 87.12 161 ALA A CA 1
ATOM 1205 C C . ALA A 1 161 ? 10.586 3.482 9.697 1.00 87.12 161 ALA A C 1
ATOM 1207 O O . ALA A 1 161 ? 10.333 4.580 9.201 1.00 87.12 161 ALA A O 1
ATOM 1208 N N . PRO A 1 162 ? 10.645 3.339 11.025 1.00 76.12 162 PRO A N 1
ATOM 1209 C CA . PRO A 1 162 ? 10.475 4.472 11.916 1.00 76.12 162 PRO A CA 1
ATOM 1210 C C . PRO A 1 162 ? 11.502 5.585 11.642 1.00 76.12 162 PRO A C 1
ATOM 1212 O O . PRO A 1 162 ? 12.704 5.343 11.638 1.00 76.12 162 PRO A O 1
ATOM 1215 N N . VAL A 1 163 ? 11.024 6.822 11.462 1.00 67.44 163 VAL A N 1
ATOM 1216 C CA . VAL A 1 163 ? 11.858 7.999 11.120 1.00 67.44 163 VAL A CA 1
ATOM 1217 C C . VAL A 1 163 ? 12.465 8.697 12.350 1.00 67.44 163 VAL A C 1
ATOM 1219 O O . VAL A 1 163 ? 13.246 9.637 12.225 1.00 67.44 163 VAL A O 1
ATOM 1222 N N . THR A 1 164 ? 12.144 8.248 13.566 1.00 61.59 164 THR A N 1
ATOM 1223 C CA . THR A 1 164 ? 12.730 8.802 14.796 1.00 61.59 164 THR A CA 1
ATOM 1224 C C . THR A 1 164 ? 14.016 8.077 15.186 1.00 61.59 164 THR A C 1
ATOM 1226 O O . THR A 1 164 ? 14.205 6.904 14.876 1.00 61.59 164 THR A O 1
ATOM 1229 N N . ASN A 1 165 ? 14.906 8.799 15.878 1.00 57.88 165 ASN A N 1
ATOM 1230 C CA . ASN A 1 165 ? 16.189 8.282 16.349 1.00 57.88 165 ASN A CA 1
ATOM 1231 C C . ASN A 1 165 ? 16.028 6.943 17.082 1.00 57.88 165 ASN A C 1
ATOM 1233 O O . ASN A 1 165 ? 15.067 6.757 17.833 1.00 57.88 165 ASN A O 1
ATOM 1237 N N . ASN A 1 166 ? 17.010 6.060 16.890 1.00 61.88 166 ASN A N 1
ATOM 1238 C CA . ASN A 1 166 ? 17.165 4.828 17.653 1.00 61.88 166 ASN A CA 1
ATOM 1239 C C . ASN A 1 166 ? 17.051 5.151 19.155 1.00 61.88 166 ASN A C 1
ATOM 1241 O O . ASN A 1 166 ? 17.866 5.895 19.705 1.00 61.88 166 ASN A O 1
ATOM 1245 N N . ASP A 1 167 ? 15.996 4.650 19.791 1.00 68.06 167 ASP A N 1
ATOM 1246 C CA . ASP A 1 167 ? 15.717 4.814 21.219 1.00 68.06 167 ASP A CA 1
ATOM 1247 C C . ASP A 1 167 ? 16.197 3.607 22.041 1.00 68.06 167 ASP A C 1
ATOM 1249 O O . ASP A 1 167 ? 15.934 3.526 23.241 1.00 68.06 167 ASP A O 1
ATOM 1253 N N . GLY A 1 168 ? 16.922 2.688 21.398 1.00 67.31 168 GLY A N 1
ATOM 1254 C CA . GLY A 1 168 ? 17.498 1.487 21.981 1.00 67.31 168 GLY A CA 1
ATOM 1255 C C . GLY A 1 168 ? 16.590 0.261 21.934 1.00 67.31 168 GLY A C 1
ATOM 1256 O O . GLY A 1 168 ? 16.896 -0.699 22.637 1.00 67.31 168 GLY A O 1
ATOM 1257 N N . ARG A 1 169 ? 15.491 0.273 21.162 1.00 75.75 169 ARG A N 1
ATOM 1258 C CA . ARG A 1 169 ? 14.574 -0.872 20.993 1.00 75.75 169 ARG A CA 1
ATOM 1259 C C . ARG A 1 169 ? 15.002 -1.744 19.800 1.00 75.75 169 ARG A C 1
ATOM 1261 O O . ARG A 1 169 ? 14.675 -1.402 18.658 1.00 75.75 169 ARG A O 1
ATOM 1268 N N . PRO A 1 170 ? 15.695 -2.884 20.016 1.00 72.56 170 PRO A N 1
ATOM 1269 C CA . PRO A 1 170 ? 16.281 -3.667 18.925 1.00 72.56 170 PRO A CA 1
ATOM 1270 C C . PRO A 1 170 ? 15.240 -4.191 17.934 1.00 72.56 170 PRO A C 1
ATOM 1272 O O . PRO A 1 170 ? 15.518 -4.348 16.748 1.00 72.56 170 PRO A O 1
ATOM 1275 N N . GLU A 1 171 ? 14.019 -4.443 18.401 1.00 77.25 171 GLU A N 1
ATOM 1276 C CA . GLU A 1 171 ? 12.911 -4.895 17.571 1.00 77.25 171 GLU A CA 1
ATOM 1277 C C . GLU A 1 171 ? 12.436 -3.836 16.560 1.00 77.25 171 GLU A C 1
ATOM 1279 O O . GLU A 1 171 ? 11.864 -4.190 15.526 1.00 77.25 171 GLU A O 1
ATOM 1284 N N . PHE A 1 172 ? 12.695 -2.551 16.815 1.00 78.38 172 PHE A N 1
ATOM 1285 C CA . PHE A 1 172 ? 12.412 -1.445 15.898 1.00 78.38 172 PHE A CA 1
ATOM 1286 C C . PHE A 1 172 ? 13.548 -1.179 14.934 1.00 78.38 172 PHE A C 1
ATOM 1288 O O . PHE A 1 172 ? 13.286 -1.002 13.746 1.00 78.38 172 PHE A O 1
ATOM 1295 N N . ASP A 1 173 ? 14.783 -1.233 15.424 1.00 70.44 173 ASP A N 1
ATOM 1296 C CA . ASP A 1 173 ? 15.986 -1.124 14.595 1.00 70.44 173 ASP A CA 1
ATOM 1297 C C . ASP A 1 173 ? 16.064 -2.237 13.550 1.00 70.44 173 ASP A C 1
ATOM 1299 O O . ASP A 1 173 ? 16.614 -2.051 12.467 1.00 70.44 173 ASP A O 1
ATOM 1303 N N . ALA A 1 174 ? 15.481 -3.394 13.866 1.00 78.00 174 ALA A N 1
ATOM 1304 C CA . ALA A 1 174 ? 15.385 -4.521 12.959 1.00 78.00 174 ALA A CA 1
ATOM 1305 C C . ALA A 1 174 ? 14.540 -4.214 11.707 1.00 78.00 174 ALA A C 1
ATOM 1307 O O . ALA A 1 174 ? 14.837 -4.748 10.644 1.00 78.00 174 ALA A O 1
ATOM 1308 N N . GLN A 1 175 ? 13.515 -3.355 11.815 1.00 88.69 175 GLN A N 1
ATOM 1309 C CA . GLN A 1 175 ? 12.656 -2.902 10.704 1.00 88.69 175 GLN A CA 1
ATOM 1310 C C . GLN A 1 175 ? 11.996 -4.036 9.893 1.00 88.69 175 GLN A C 1
ATOM 1312 O O . GLN A 1 175 ? 11.700 -3.869 8.713 1.00 88.69 175 GLN A O 1
ATOM 1317 N N . HIS A 1 176 ? 11.743 -5.188 10.519 1.00 91.88 176 HIS A N 1
ATOM 1318 C CA . HIS A 1 176 ? 11.209 -6.379 9.853 1.00 91.88 176 HIS A CA 1
ATOM 1319 C C . HIS A 1 176 ? 9.765 -6.165 9.397 1.00 91.88 176 HIS A C 1
ATOM 1321 O O . HIS A 1 176 ? 8.932 -5.724 10.186 1.00 91.88 176 HIS A O 1
ATOM 1327 N N . THR A 1 177 ? 9.422 -6.551 8.170 1.00 96.19 177 THR A N 1
ATOM 1328 C CA . THR A 1 177 ? 8.023 -6.543 7.708 1.00 96.19 177 THR A CA 1
ATOM 1329 C C . THR A 1 177 ? 7.743 -7.680 6.735 1.00 96.19 177 THR A C 1
ATOM 1331 O O . THR A 1 177 ? 8.551 -7.978 5.858 1.00 96.19 177 THR A O 1
ATOM 1334 N N . ILE A 1 178 ? 6.561 -8.282 6.859 1.00 98.38 178 ILE A N 1
ATOM 1335 C CA . ILE A 1 178 ? 6.010 -9.232 5.890 1.00 98.38 178 ILE A CA 1
ATOM 1336 C C . ILE A 1 178 ? 4.758 -8.607 5.263 1.00 98.38 178 ILE A C 1
ATOM 1338 O O . ILE A 1 178 ? 3.832 -8.217 5.971 1.00 98.38 178 ILE A O 1
ATOM 1342 N N . MET A 1 179 ? 4.726 -8.507 3.938 1.00 98.75 179 MET A N 1
ATOM 1343 C CA . MET A 1 179 ? 3.584 -8.041 3.152 1.00 98.75 179 MET A CA 1
ATOM 1344 C C . MET A 1 179 ? 3.247 -9.097 2.102 1.00 98.75 179 MET A C 1
ATOM 1346 O O . MET A 1 179 ? 3.951 -9.219 1.100 1.00 98.75 179 MET A O 1
ATOM 1350 N N . THR A 1 180 ? 2.202 -9.887 2.323 1.00 98.75 180 THR A N 1
ATOM 1351 C CA . THR A 1 180 ? 1.932 -11.065 1.490 1.00 98.75 180 THR A CA 1
ATOM 1352 C C . THR A 1 180 ? 0.484 -11.189 1.051 1.00 98.75 180 THR A C 1
ATOM 1354 O O . THR A 1 180 ? -0.424 -10.730 1.729 1.00 98.75 180 THR A O 1
ATOM 1357 N N . ASN A 1 181 ? 0.256 -11.807 -0.108 1.00 98.81 181 ASN A N 1
ATOM 1358 C CA . ASN A 1 181 ? -1.085 -12.186 -0.572 1.00 98.81 181 ASN A CA 1
ATOM 1359 C C . ASN A 1 181 ? -2.112 -11.033 -0.613 1.00 98.81 181 ASN A C 1
ATOM 1361 O O . ASN A 1 181 ? -3.312 -11.275 -0.492 1.00 98.81 181 ASN A O 1
ATOM 1365 N N . ASN A 1 182 ? -1.668 -9.779 -0.758 1.00 98.94 182 ASN A N 1
ATOM 1366 C CA . ASN A 1 182 ? -2.567 -8.629 -0.814 1.00 98.94 182 ASN A CA 1
ATOM 1367 C C . ASN A 1 182 ? -2.961 -8.306 -2.259 1.00 98.94 182 ASN A C 1
ATOM 1369 O O . ASN A 1 182 ? -2.162 -8.447 -3.186 1.00 98.94 182 ASN A O 1
ATOM 1373 N N . LEU A 1 183 ? -4.180 -7.813 -2.450 1.00 98.94 183 LEU A N 1
ATOM 1374 C CA . LEU A 1 183 ? -4.718 -7.396 -3.740 1.00 98.94 183 LEU A CA 1
ATOM 1375 C C . LEU A 1 183 ? -4.964 -5.888 -3.733 1.00 98.94 183 LEU A C 1
ATOM 1377 O O . LEU A 1 183 ? -5.569 -5.359 -2.802 1.00 98.94 183 LEU A O 1
ATOM 1381 N N . ALA A 1 184 ? -4.533 -5.196 -4.784 1.00 98.88 184 ALA A N 1
ATOM 1382 C CA . ALA A 1 184 ? -4.702 -3.751 -4.906 1.00 98.88 184 ALA A CA 1
ATOM 1383 C C . ALA A 1 184 ? -5.268 -3.343 -6.272 1.00 98.88 184 ALA A C 1
ATOM 1385 O O . ALA A 1 184 ? -4.869 -3.869 -7.315 1.00 98.88 184 ALA A O 1
ATOM 1386 N N . TRP A 1 185 ? -6.187 -2.377 -6.266 1.00 98.75 185 TRP A N 1
ATOM 1387 C CA . TRP A 1 185 ? -6.832 -1.832 -7.459 1.00 98.75 185 TRP A CA 1
ATOM 1388 C C . TRP A 1 185 ? -7.094 -0.324 -7.339 1.00 98.75 185 TRP A C 1
ATOM 1390 O O . TRP A 1 185 ? -7.260 0.227 -6.253 1.00 98.75 185 TRP A O 1
ATOM 1400 N N . GLY A 1 186 ? -7.159 0.359 -8.478 1.00 98.06 186 GLY A N 1
ATOM 1401 C CA . GLY A 1 186 ? -7.547 1.765 -8.553 1.00 98.06 186 GLY A CA 1
ATOM 1402 C C . GLY A 1 186 ? -6.375 2.744 -8.396 1.00 98.06 186 GLY A C 1
ATOM 1403 O O . GLY A 1 186 ? -5.218 2.317 -8.266 1.00 98.06 186 GLY A O 1
ATOM 1404 N N . PRO A 1 187 ? -6.669 4.059 -8.448 1.00 97.25 187 PRO A N 1
ATOM 1405 C CA . PRO A 1 187 ? -5.703 5.143 -8.639 1.00 97.25 187 PRO A CA 1
ATOM 1406 C C . PRO A 1 187 ? -4.887 5.513 -7.391 1.00 97.25 187 PRO A C 1
ATOM 1408 O O . PRO A 1 187 ? -4.649 6.688 -7.110 1.00 97.25 187 PRO A O 1
ATOM 1411 N N . PHE A 1 188 ? -4.381 4.516 -6.667 1.00 98.38 188 PHE A N 1
ATOM 1412 C CA . PHE A 1 188 ? -3.270 4.745 -5.749 1.00 98.38 188 PHE A CA 1
ATOM 1413 C C . PHE A 1 188 ? -2.008 5.094 -6.544 1.00 98.38 188 PHE A C 1
ATOM 1415 O O . PHE A 1 188 ? -1.769 4.540 -7.617 1.00 98.38 188 PHE A O 1
ATOM 1422 N N . ARG A 1 189 ? -1.142 5.959 -6.017 1.00 97.88 189 ARG A N 1
ATOM 1423 C CA . ARG A 1 189 ? 0.183 6.211 -6.592 1.00 97.88 189 ARG A CA 1
ATOM 1424 C C . ARG A 1 189 ? 1.002 4.936 -6.571 1.00 97.88 189 ARG A C 1
ATOM 1426 O O . ARG A 1 189 ? 1.577 4.586 -7.598 1.00 97.88 189 ARG A O 1
ATOM 1433 N N . ARG A 1 190 ? 0.999 4.203 -5.456 1.00 98.19 190 ARG A N 1
ATOM 1434 C CA . ARG A 1 190 ? 1.683 2.909 -5.367 1.00 98.19 190 ARG A CA 1
ATOM 1435 C C . ARG A 1 190 ? 0.785 1.852 -4.753 1.00 98.19 190 ARG A C 1
ATOM 1437 O O . ARG A 1 190 ? 0.027 2.148 -3.834 1.00 98.19 190 ARG A O 1
ATOM 1444 N N . HIS A 1 191 ? 0.830 0.628 -5.267 1.00 98.81 191 HIS A N 1
ATOM 1445 C CA . HIS A 1 191 ? 0.049 -0.458 -4.666 1.00 98.81 191 HIS A CA 1
ATOM 1446 C C . HIS A 1 191 ? 0.791 -1.056 -3.473 1.00 98.81 191 HIS A C 1
ATOM 1448 O O . HIS A 1 191 ? 0.263 -1.018 -2.367 1.00 98.81 191 HIS A O 1
ATOM 1454 N N . PHE A 1 192 ? 2.029 -1.507 -3.656 1.00 98.81 192 PHE A N 1
ATOM 1455 C CA . PHE A 1 192 ? 2.830 -2.100 -2.580 1.00 98.81 192 PHE A CA 1
ATOM 1456 C C . PHE A 1 192 ? 4.115 -1.302 -2.378 1.00 98.81 192 PHE A C 1
ATOM 1458 O O . PHE A 1 192 ? 4.856 -1.086 -3.336 1.00 98.81 192 PHE A O 1
ATOM 1465 N N . ALA A 1 193 ? 4.381 -0.841 -1.158 1.00 98.38 193 ALA A N 1
ATOM 1466 C CA . ALA A 1 193 ? 5.566 -0.038 -0.877 1.00 98.38 193 ALA A CA 1
ATOM 1467 C C . ALA A 1 193 ? 6.259 -0.448 0.423 1.00 98.38 193 ALA A C 1
ATOM 1469 O O . ALA A 1 193 ? 5.628 -0.510 1.483 1.00 98.38 193 ALA A O 1
ATOM 1470 N N . PHE A 1 194 ? 7.571 -0.656 0.322 1.00 98.19 194 PHE A N 1
ATOM 1471 C CA . PHE A 1 194 ? 8.493 -0.648 1.451 1.00 98.19 194 PHE A CA 1
ATOM 1472 C C . PHE A 1 194 ? 9.399 0.579 1.368 1.00 98.19 194 PHE A C 1
ATOM 1474 O O . PHE A 1 194 ? 10.054 0.811 0.349 1.00 98.19 194 PHE A O 1
ATOM 1481 N N . GLU A 1 195 ? 9.475 1.321 2.467 1.00 95.44 195 GLU A N 1
ATOM 1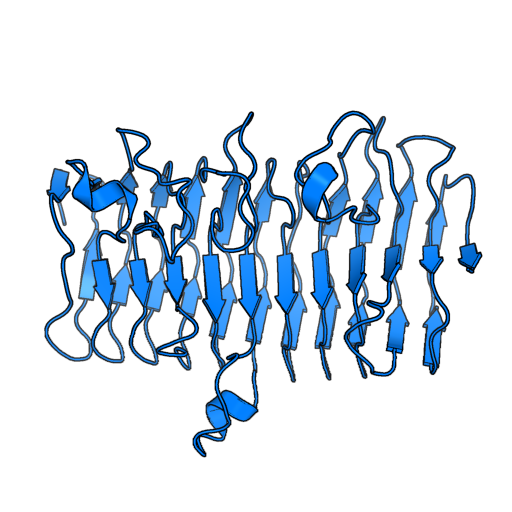482 C CA . GLU A 1 195 ? 10.357 2.475 2.622 1.00 95.44 195 GLU A CA 1
ATOM 1483 C C . GLU A 1 195 ? 11.254 2.264 3.853 1.00 95.44 195 GLU A C 1
ATOM 1485 O O . GLU A 1 195 ? 10.780 2.162 4.976 1.00 95.44 195 GLU A O 1
ATOM 1490 N N . GLY A 1 196 ? 12.567 2.124 3.671 1.00 93.94 196 GLY A N 1
ATOM 1491 C CA . GLY A 1 196 ? 13.514 1.935 4.777 1.00 93.94 196 GLY A CA 1
ATOM 1492 C C . GLY A 1 196 ? 13.522 0.541 5.419 1.00 93.94 196 GLY A C 1
ATOM 1493 O O . GLY A 1 196 ? 14.193 0.357 6.423 1.00 93.94 196 GLY A O 1
ATOM 1494 N N . ILE A 1 197 ? 12.781 -0.436 4.892 1.00 95.12 197 ILE A N 1
ATOM 1495 C CA . ILE A 1 197 ? 12.614 -1.758 5.521 1.00 95.12 197 ILE A CA 1
ATOM 1496 C C . ILE A 1 197 ? 13.897 -2.596 5.449 1.00 95.12 197 ILE A C 1
ATOM 1498 O O . ILE A 1 197 ? 14.513 -2.729 4.385 1.00 95.12 197 ILE A O 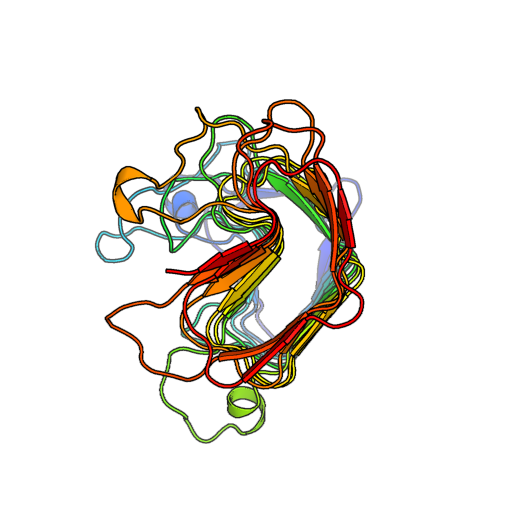1
ATOM 1502 N N . THR A 1 198 ? 14.245 -3.234 6.571 1.00 93.88 198 THR A N 1
ATOM 1503 C CA . THR A 1 198 ? 15.340 -4.206 6.680 1.00 93.88 198 THR A CA 1
ATOM 1504 C C . THR A 1 198 ? 14.781 -5.599 6.988 1.00 93.88 198 THR A C 1
ATOM 1506 O O . THR A 1 198 ? 13.892 -5.742 7.820 1.00 93.88 198 THR A O 1
ATOM 1509 N N . ASN A 1 199 ? 15.280 -6.643 6.316 1.00 94.25 199 ASN A N 1
ATOM 1510 C CA . ASN A 1 199 ? 14.781 -8.026 6.430 1.00 94.25 199 ASN A CA 1
ATOM 1511 C C . ASN A 1 199 ? 13.271 -8.132 6.134 1.00 94.25 199 ASN A C 1
ATOM 1513 O O . ASN A 1 199 ? 12.472 -8.588 6.958 1.00 94.25 199 ASN A O 1
ATOM 1517 N N . GLY A 1 200 ? 12.882 -7.658 4.951 1.00 97.06 200 GLY A N 1
ATOM 1518 C CA . GLY A 1 200 ? 11.494 -7.616 4.496 1.00 97.06 200 GLY A CA 1
ATOM 1519 C C . GLY A 1 200 ? 11.127 -8.746 3.533 1.00 97.06 200 GLY A C 1
ATOM 1520 O O . GLY A 1 200 ? 11.964 -9.234 2.772 1.00 97.06 200 GLY A O 1
ATOM 1521 N N . VAL A 1 201 ? 9.847 -9.117 3.511 1.00 98.50 201 VAL A N 1
ATOM 1522 C CA . VAL A 1 201 ? 9.277 -10.056 2.531 1.00 98.50 201 VAL A CA 1
ATOM 1523 C C . VAL A 1 201 ? 8.039 -9.437 1.893 1.00 98.50 201 VAL A C 1
ATOM 1525 O O . VAL A 1 201 ? 7.106 -9.074 2.603 1.00 98.50 201 VAL A O 1
ATOM 1528 N N . SER A 1 202 ? 8.016 -9.338 0.563 1.00 98.69 202 SER A N 1
ATOM 1529 C CA . SER A 1 202 ? 6.868 -8.874 -0.224 1.00 98.69 202 SER A CA 1
ATOM 1530 C C . SER A 1 202 ? 6.525 -9.903 -1.307 1.00 98.69 202 SER A C 1
ATOM 1532 O O . SER A 1 202 ? 7.107 -9.875 -2.386 1.00 98.69 202 SER A O 1
ATOM 1534 N N . ILE A 1 203 ? 5.649 -10.869 -1.010 1.00 98.75 203 ILE A N 1
ATOM 1535 C CA . ILE A 1 203 ? 5.421 -12.039 -1.884 1.00 98.75 203 ILE A CA 1
ATOM 1536 C C . ILE A 1 203 ? 3.934 -12.332 -2.078 1.00 98.75 203 ILE A C 1
ATOM 1538 O O . ILE A 1 203 ? 3.145 -12.267 -1.139 1.00 98.75 203 ILE A O 1
ATOM 1542 N N . GLY A 1 204 ? 3.556 -12.722 -3.292 1.00 98.75 204 GLY A N 1
ATOM 1543 C CA . GLY A 1 204 ? 2.197 -13.147 -3.623 1.00 98.75 204 GLY A CA 1
ATOM 1544 C C . GLY A 1 204 ? 1.203 -11.991 -3.709 1.00 98.75 204 GLY A C 1
ATOM 1545 O O . GLY A 1 204 ? 0.003 -12.231 -3.804 1.00 98.75 204 GLY A O 1
ATOM 1546 N N . ASN A 1 205 ? 1.673 -10.741 -3.678 1.00 98.94 205 ASN A N 1
ATOM 1547 C CA . ASN A 1 205 ? 0.801 -9.589 -3.854 1.00 98.94 205 ASN A CA 1
ATOM 1548 C C . ASN A 1 205 ? 0.429 -9.424 -5.336 1.00 98.94 205 ASN A C 1
ATOM 1550 O O . ASN A 1 205 ? 1.224 -9.722 -6.234 1.00 98.94 205 ASN A O 1
ATOM 1554 N N . ILE A 1 206 ? -0.787 -8.943 -5.595 1.00 98.94 206 ILE A N 1
ATOM 1555 C CA . ILE A 1 206 ? -1.335 -8.778 -6.943 1.00 98.94 206 ILE A CA 1
ATOM 1556 C C . ILE A 1 206 ? -1.817 -7.342 -7.135 1.00 98.94 206 ILE A C 1
ATOM 1558 O O . ILE A 1 206 ? -2.795 -6.902 -6.528 1.00 98.94 206 ILE A O 1
ATOM 1562 N N . SER A 1 207 ? -1.158 -6.621 -8.039 1.00 98.75 207 SER A N 1
ATOM 1563 C CA . SER A 1 207 ? -1.659 -5.344 -8.548 1.00 98.75 207 SER A CA 1
ATOM 1564 C C . SER A 1 207 ? -2.584 -5.626 -9.728 1.00 98.75 207 SER A C 1
ATOM 1566 O O . SER A 1 207 ? -2.145 -6.115 -10.770 1.00 98.75 207 SER A O 1
ATOM 1568 N N . ILE A 1 208 ? -3.874 -5.327 -9.569 1.00 98.25 208 ILE A N 1
ATOM 1569 C CA . ILE A 1 208 ? -4.918 -5.561 -10.585 1.00 98.25 208 ILE A CA 1
ATOM 1570 C C . ILE A 1 208 ? -4.944 -4.419 -11.624 1.00 98.25 208 ILE A C 1
ATOM 1572 O O . ILE A 1 208 ? -5.609 -4.508 -12.656 1.00 98.25 208 ILE A O 1
ATOM 1576 N N . GLY A 1 209 ? -4.190 -3.347 -11.380 1.00 97.94 209 GLY A N 1
ATOM 1577 C CA . GLY A 1 209 ? -4.136 -2.154 -12.218 1.00 97.94 209 GLY A CA 1
ATOM 1578 C C . GLY A 1 209 ? -4.723 -0.916 -11.553 1.00 97.94 209 GLY A C 1
ATOM 1579 O O . GLY A 1 209 ? -5.365 -0.969 -10.504 1.00 97.94 209 GLY A O 1
ATOM 1580 N N . GLY A 1 210 ? -4.463 0.228 -12.172 1.00 97.56 210 GLY A N 1
ATOM 1581 C CA . GLY A 1 210 ? -4.836 1.554 -11.686 1.00 97.56 210 GLY A CA 1
ATOM 1582 C C . GLY A 1 210 ? -3.699 2.310 -11.001 1.00 97.56 210 GLY A C 1
ATOM 1583 O O . GLY A 1 210 ? -3.803 3.524 -10.880 1.00 97.56 210 GLY A O 1
ATOM 1584 N N . ALA A 1 211 ? -2.602 1.641 -10.619 1.00 98.12 211 ALA A N 1
ATOM 1585 C CA . ALA A 1 211 ? -1.455 2.302 -10.001 1.00 98.12 211 ALA A CA 1
ATOM 1586 C C . ALA A 1 211 ? -0.968 3.477 -10.863 1.00 98.12 211 ALA A C 1
ATOM 1588 O O . ALA A 1 211 ? -0.624 3.298 -12.034 1.00 98.12 211 ALA A O 1
ATOM 1589 N N . THR A 1 212 ? -0.940 4.684 -10.298 1.00 97.62 212 THR A N 1
ATOM 1590 C CA . THR A 1 212 ? -0.632 5.890 -11.070 1.00 97.62 212 THR A CA 1
ATOM 1591 C C . THR A 1 212 ? 0.863 6.170 -11.119 1.00 97.62 212 THR A C 1
ATOM 1593 O O . THR A 1 212 ? 1.312 6.817 -12.059 1.00 97.62 212 THR A O 1
ATOM 1596 N N . TRP A 1 213 ? 1.667 5.694 -10.162 1.00 97.38 213 TRP A N 1
ATOM 1597 C CA . TRP A 1 213 ? 3.135 5.763 -10.198 1.00 97.38 213 TRP A CA 1
ATOM 1598 C C . TRP A 1 213 ? 3.704 4.372 -10.464 1.00 97.38 213 TRP A C 1
ATOM 1600 O O . TRP A 1 213 ? 4.225 4.148 -11.563 1.00 97.38 213 TRP A O 1
ATOM 1610 N N . TRP A 1 214 ? 3.551 3.463 -9.491 1.00 98.38 214 TRP A N 1
ATOM 1611 C CA . TRP A 1 214 ? 4.218 2.158 -9.441 1.00 98.38 214 TRP A CA 1
ATOM 1612 C C . TRP A 1 214 ? 3.306 1.045 -8.920 1.00 98.38 214 TRP A C 1
ATOM 1614 O O . TRP A 1 214 ? 2.563 1.245 -7.966 1.00 98.38 214 TRP A O 1
ATOM 1624 N N . GLY A 1 215 ? 3.361 -0.147 -9.515 1.00 98.56 215 GLY A N 1
ATOM 1625 C CA . GLY A 1 215 ? 2.695 -1.324 -8.945 1.00 98.56 215 GLY A CA 1
ATOM 1626 C C . GLY A 1 215 ? 3.373 -1.762 -7.646 1.00 98.56 215 GLY A C 1
ATOM 1627 O O . GLY A 1 215 ? 2.715 -1.997 -6.638 1.00 98.56 215 GLY A O 1
ATOM 1628 N N . GLU A 1 216 ? 4.700 -1.763 -7.628 1.00 98.69 216 GLU A N 1
ATOM 1629 C CA . GLU A 1 216 ? 5.485 -1.992 -6.416 1.00 98.69 216 GLU A CA 1
ATOM 1630 C C . GLU A 1 216 ? 6.669 -1.030 -6.315 1.00 98.69 216 GLU A C 1
ATOM 1632 O O . GLU A 1 216 ? 7.201 -0.572 -7.331 1.00 98.69 216 GLU A O 1
ATOM 1637 N N . ALA A 1 217 ? 7.061 -0.700 -5.085 1.00 98.38 217 ALA A N 1
ATOM 1638 C CA . ALA A 1 217 ? 8.136 0.236 -4.798 1.00 98.38 217 ALA A CA 1
ATOM 1639 C C . ALA A 1 217 ? 8.987 -0.206 -3.599 1.00 98.38 217 ALA A C 1
ATOM 1641 O O . ALA A 1 217 ? 8.461 -0.489 -2.521 1.00 98.38 217 ALA A O 1
ATOM 1642 N N . TYR A 1 218 ? 10.307 -0.196 -3.781 1.00 98.00 218 TYR A N 1
ATOM 1643 C CA . TYR A 1 218 ? 11.292 -0.502 -2.743 1.00 98.00 218 TYR A CA 1
ATOM 1644 C C . TYR A 1 218 ? 12.275 0.656 -2.630 1.00 98.00 218 TYR A C 1
ATOM 1646 O O . TYR A 1 218 ? 13.068 0.927 -3.536 1.00 98.00 218 TYR A O 1
ATOM 1654 N N . ILE A 1 219 ? 12.182 1.383 -1.524 1.00 96.00 219 ILE A N 1
ATOM 1655 C CA . ILE A 1 219 ? 12.888 2.642 -1.313 1.00 96.00 219 ILE A CA 1
ATOM 1656 C C . ILE A 1 219 ? 13.771 2.457 -0.088 1.00 96.00 219 ILE A C 1
ATOM 1658 O O . ILE A 1 219 ? 13.261 2.154 0.984 1.00 96.00 219 ILE A O 1
ATOM 1662 N N . MET A 1 220 ? 15.090 2.613 -0.214 1.00 95.12 220 MET A N 1
ATOM 1663 C CA . MET A 1 220 ? 16.014 2.532 0.938 1.00 95.12 220 MET A CA 1
ATOM 1664 C C . MET A 1 220 ? 15.941 1.201 1.709 1.00 95.12 220 MET A C 1
ATOM 1666 O O . MET A 1 220 ? 16.039 1.172 2.931 1.00 95.12 220 MET A O 1
ATOM 1670 N N . CYS A 1 221 ? 15.738 0.087 1.005 1.00 96.19 221 CYS A N 1
ATOM 1671 C CA . CYS A 1 221 ? 15.525 -1.223 1.621 1.00 96.19 221 CYS A CA 1
ATOM 1672 C C . CYS A 1 221 ? 16.823 -2.036 1.752 1.00 96.19 221 CYS A C 1
ATOM 1674 O O . CYS A 1 221 ? 17.738 -1.901 0.936 1.00 96.19 221 CYS A O 1
ATOM 1676 N N . SER A 1 222 ? 16.891 -2.929 2.744 1.00 95.88 222 SER A N 1
ATOM 1677 C CA . SER A 1 222 ? 18.015 -3.860 2.923 1.00 95.88 222 SER A CA 1
ATOM 1678 C C . SER A 1 222 ? 17.562 -5.295 3.187 1.00 95.88 222 SER A C 1
ATOM 1680 O O . SER A 1 222 ? 16.688 -5.527 4.014 1.00 95.88 222 SER A O 1
ATOM 1682 N N . ASN A 1 223 ? 18.195 -6.273 2.535 1.00 97.12 223 ASN A N 1
ATOM 1683 C CA . ASN A 1 223 ? 17.890 -7.700 2.700 1.00 97.12 223 ASN A CA 1
ATOM 1684 C C . ASN A 1 223 ? 16.390 -8.006 2.504 1.00 97.12 223 ASN A C 1
ATOM 1686 O O . ASN A 1 223 ? 15.718 -8.505 3.404 1.00 97.12 223 ASN A O 1
ATOM 1690 N N . VAL A 1 224 ? 15.846 -7.638 1.342 1.00 98.38 224 VAL A N 1
ATOM 1691 C CA . VAL A 1 224 ? 14.415 -7.792 1.032 1.00 98.38 224 VAL A CA 1
ATOM 1692 C C . VAL A 1 224 ? 14.219 -8.800 -0.094 1.00 98.38 224 VAL A C 1
ATOM 1694 O O . VAL A 1 224 ? 14.918 -8.754 -1.107 1.00 98.38 224 VAL A O 1
ATOM 1697 N N . LEU A 1 225 ? 13.236 -9.685 0.072 1.00 98.62 225 LEU A N 1
ATOM 1698 C CA . LEU A 1 225 ? 12.790 -10.618 -0.960 1.00 98.62 225 LEU A CA 1
ATOM 1699 C C . LEU A 1 225 ? 11.425 -10.205 -1.513 1.00 98.62 225 LEU A C 1
ATOM 1701 O O . LEU A 1 225 ? 10.492 -9.963 -0.744 1.00 98.62 225 LEU A O 1
ATOM 1705 N N . VAL A 1 226 ? 11.311 -10.178 -2.840 1.00 98.81 226 VAL A N 1
ATOM 1706 C CA . VAL A 1 226 ? 10.118 -9.726 -3.558 1.00 98.81 226 VAL A CA 1
ATOM 1707 C C . VAL A 1 226 ? 9.715 -10.707 -4.655 1.00 98.81 226 VAL A C 1
ATOM 1709 O O . VAL A 1 226 ? 10.557 -11.128 -5.451 1.00 98.81 226 VAL A O 1
ATOM 1712 N N . GLU A 1 227 ? 8.425 -11.034 -4.734 1.00 98.75 227 GLU A N 1
ATOM 1713 C CA . GLU A 1 227 ? 7.847 -11.861 -5.801 1.00 98.75 227 GLU A CA 1
ATOM 1714 C C . GLU A 1 227 ? 6.336 -11.619 -5.935 1.00 98.75 227 GLU A C 1
ATOM 1716 O O . GLU A 1 227 ? 5.530 -12.247 -5.249 1.00 98.75 227 GLU A O 1
ATOM 1721 N N . ASN A 1 228 ? 5.945 -10.696 -6.816 1.00 98.88 228 ASN A N 1
ATOM 1722 C CA . ASN A 1 228 ? 4.553 -10.271 -6.988 1.00 98.88 228 ASN A CA 1
ATOM 1723 C C . ASN A 1 228 ? 4.088 -10.364 -8.452 1.00 98.88 228 ASN A C 1
ATOM 1725 O O . ASN A 1 228 ? 4.887 -10.541 -9.372 1.00 98.88 228 ASN A O 1
ATOM 1729 N N . THR A 1 229 ? 2.779 -10.224 -8.680 1.00 98.88 229 THR A N 1
ATOM 1730 C CA . THR A 1 229 ? 2.183 -10.154 -10.027 1.00 98.88 229 THR A CA 1
ATOM 1731 C C . THR A 1 229 ? 1.594 -8.772 -10.272 1.00 98.88 229 THR A C 1
ATOM 1733 O O . THR A 1 229 ? 0.666 -8.353 -9.580 1.00 98.88 229 THR A O 1
ATOM 1736 N N . ILE A 1 230 ? 2.112 -8.057 -11.268 1.00 98.88 230 ILE A N 1
ATOM 1737 C CA . ILE A 1 230 ? 1.781 -6.652 -11.503 1.00 98.88 230 ILE A CA 1
ATOM 1738 C C . ILE A 1 230 ? 1.125 -6.466 -12.869 1.00 98.88 230 ILE A C 1
ATOM 1740 O O . ILE A 1 230 ? 1.769 -6.636 -13.904 1.00 98.88 230 ILE A O 1
ATOM 1744 N N . LYS A 1 231 ? -0.142 -6.042 -12.884 1.00 98.75 231 LYS A N 1
ATOM 1745 C CA . LYS A 1 231 ? -0.786 -5.486 -14.076 1.00 98.75 231 LYS A CA 1
ATOM 1746 C C . LYS A 1 231 ? -0.658 -3.963 -14.055 1.00 98.75 231 LYS A C 1
ATOM 1748 O O . LYS A 1 231 ? -1.290 -3.291 -13.245 1.00 98.75 231 LYS A O 1
ATOM 1753 N N . TYR A 1 232 ? 0.134 -3.402 -14.960 1.00 98.62 232 TYR A N 1
ATOM 1754 C CA . TYR A 1 232 ? 0.363 -1.962 -15.042 1.00 98.62 232 TYR A CA 1
ATOM 1755 C C . TYR A 1 232 ? -0.500 -1.327 -16.133 1.00 98.62 232 TYR A C 1
ATOM 1757 O O . TYR A 1 232 ? -0.342 -1.627 -17.312 1.00 98.62 232 TYR A O 1
ATOM 1765 N N . THR A 1 233 ? -1.417 -0.439 -15.747 1.00 98.44 233 THR A N 1
ATOM 1766 C CA . THR A 1 233 ? -2.433 0.127 -16.657 1.00 98.44 233 THR A CA 1
ATOM 1767 C C . THR A 1 233 ? -2.324 1.643 -16.824 1.00 98.44 233 THR A C 1
ATOM 1769 O O . THR A 1 233 ? -3.201 2.254 -17.428 1.00 98.44 233 THR A O 1
ATOM 1772 N N . ARG A 1 234 ? -1.291 2.284 -16.260 1.00 97.94 234 ARG A N 1
ATOM 1773 C CA . ARG A 1 234 ? -1.167 3.747 -16.290 1.00 97.94 234 ARG A CA 1
ATOM 1774 C C . ARG A 1 234 ? -0.975 4.239 -17.721 1.00 97.94 234 ARG A C 1
ATOM 1776 O O . ARG A 1 234 ? 0.005 3.868 -18.354 1.00 97.94 234 ARG A O 1
ATOM 1783 N N . THR A 1 235 ? -1.831 5.126 -18.204 1.00 97.56 235 THR A N 1
ATOM 1784 C CA . THR A 1 235 ? -1.681 5.808 -19.497 1.00 97.56 235 THR A CA 1
ATOM 1785 C C . THR A 1 235 ? -0.895 7.120 -19.353 1.00 97.56 235 THR A C 1
ATOM 1787 O O . THR A 1 235 ? -0.685 7.627 -18.250 1.00 97.56 235 THR A O 1
ATOM 1790 N N . ALA A 1 236 ? -0.402 7.682 -20.462 1.00 94.69 236 ALA A N 1
ATOM 1791 C CA . ALA A 1 236 ? 0.480 8.858 -20.440 1.00 94.69 236 ALA A CA 1
ATOM 1792 C C . ALA A 1 236 ? -0.184 10.144 -19.899 1.00 94.69 236 ALA A C 1
ATOM 1794 O O . ALA A 1 236 ? 0.516 11.016 -19.379 1.00 94.69 236 ALA A O 1
ATOM 1795 N N . ASP A 1 237 ? -1.507 10.241 -19.996 1.00 94.88 237 ASP A N 1
ATOM 1796 C CA . ASP A 1 237 ? -2.362 11.332 -19.514 1.00 94.88 237 ASP A CA 1
ATOM 1797 C C . ASP A 1 237 ? -2.629 11.293 -18.001 1.00 94.88 237 ASP A C 1
ATOM 1799 O O . ASP A 1 237 ? -3.097 12.281 -17.440 1.00 94.88 237 ASP A O 1
ATOM 1803 N N . ILE A 1 238 ? -2.280 10.203 -17.310 1.00 94.12 238 ILE A N 1
ATOM 1804 C CA . ILE A 1 238 ? -2.365 10.134 -15.848 1.00 94.12 238 ILE A CA 1
ATOM 1805 C C . ILE A 1 238 ? -1.156 10.850 -15.237 1.00 94.12 238 ILE A C 1
ATOM 1807 O O . ILE A 1 238 ? -0.020 10.368 -15.321 1.00 94.12 238 ILE A O 1
ATOM 1811 N N . LYS A 1 239 ? -1.426 11.996 -14.601 1.00 90.75 239 LYS A N 1
ATOM 1812 C CA . LYS A 1 239 ? -0.438 12.974 -14.109 1.00 90.75 239 LYS A CA 1
ATOM 1813 C C . LYS A 1 239 ? -0.384 13.120 -12.585 1.00 90.75 239 LYS A C 1
ATOM 1815 O O . LYS A 1 239 ? 0.256 14.043 -12.089 1.00 90.75 239 LYS A O 1
ATOM 1820 N N . ASN A 1 240 ? -1.023 12.228 -11.824 1.00 90.38 240 ASN A N 1
ATOM 1821 C CA . ASN A 1 240 ? -1.076 12.274 -10.354 1.00 90.38 240 ASN A CA 1
ATOM 1822 C C . ASN A 1 240 ? 0.293 12.577 -9.733 1.00 90.38 240 ASN A C 1
ATOM 1824 O O . ASN A 1 240 ? 1.244 11.824 -9.957 1.00 90.38 240 ASN A O 1
ATOM 1828 N N . GLY A 1 241 ? 0.395 13.670 -8.976 1.00 83.75 241 GLY A N 1
ATOM 1829 C CA . GLY A 1 241 ? 1.626 14.115 -8.319 1.00 83.75 241 GLY A CA 1
ATOM 1830 C C . GLY A 1 241 ? 2.797 14.511 -9.236 1.00 83.75 241 GLY A C 1
ATOM 1831 O O . GLY A 1 241 ? 3.917 14.685 -8.759 1.00 83.75 241 GLY A O 1
ATOM 1832 N N . GLU A 1 242 ? 2.586 14.666 -10.545 1.00 84.38 242 GLU A N 1
ATOM 1833 C CA . GLU A 1 242 ? 3.659 15.040 -11.475 1.00 84.38 242 GLU A CA 1
ATOM 1834 C C . GLU A 1 242 ? 4.237 16.422 -11.178 1.00 84.38 242 GLU A C 1
ATOM 1836 O O . GLU A 1 242 ? 5.453 16.557 -11.154 1.00 84.38 242 GLU A O 1
ATOM 1841 N N . GLU A 1 243 ? 3.391 17.412 -10.883 1.00 82.50 243 GLU A N 1
ATOM 1842 C CA . GLU A 1 243 ? 3.819 18.798 -10.642 1.00 82.50 243 GLU A CA 1
ATOM 1843 C C . GLU A 1 243 ? 4.708 18.966 -9.405 1.00 82.50 243 GLU A C 1
ATOM 1845 O O . GLU A 1 243 ? 5.483 19.914 -9.331 1.00 82.50 243 GLU A O 1
ATOM 1850 N N . GLN A 1 244 ? 4.586 18.066 -8.426 1.00 86.94 244 GLN A N 1
ATOM 1851 C CA . GLN A 1 244 ? 5.275 18.196 -7.145 1.00 86.94 244 GLN A CA 1
ATOM 1852 C C . GLN A 1 244 ? 6.461 17.236 -7.000 1.00 86.94 244 GLN A C 1
ATOM 1854 O O . GLN A 1 244 ? 7.455 17.603 -6.375 1.00 86.94 244 GLN A O 1
ATOM 1859 N N . TRP A 1 245 ? 6.374 16.020 -7.548 1.00 89.00 245 TRP A N 1
ATOM 1860 C CA . TRP A 1 245 ? 7.385 14.978 -7.318 1.00 89.00 245 TRP A CA 1
ATOM 1861 C C . TRP A 1 245 ? 8.069 14.469 -8.586 1.00 89.00 245 TRP A C 1
ATOM 1863 O O . TRP A 1 245 ? 9.056 13.748 -8.468 1.00 89.00 245 TRP A O 1
ATOM 1873 N N . HIS A 1 246 ? 7.569 14.816 -9.779 1.00 90.50 246 HIS A N 1
ATOM 1874 C CA . HIS A 1 246 ? 8.136 14.404 -11.072 1.00 90.50 246 HIS A CA 1
ATOM 1875 C C . HIS A 1 246 ? 8.601 12.928 -11.132 1.00 90.50 246 HIS A C 1
ATOM 1877 O O . HIS A 1 246 ? 9.739 12.651 -11.520 1.00 90.50 246 HIS A O 1
ATOM 1883 N N . PRO A 1 247 ? 7.768 11.951 -10.725 1.00 91.81 247 PRO A N 1
ATOM 1884 C CA . PRO A 1 247 ? 8.221 10.571 -10.593 1.00 91.81 247 PRO A CA 1
ATOM 1885 C C . PRO A 1 247 ? 8.460 9.926 -11.964 1.00 91.81 247 PRO A C 1
ATOM 1887 O O . PRO A 1 247 ? 7.641 10.044 -12.882 1.00 91.81 247 PRO A O 1
ATOM 1890 N N . ILE A 1 248 ? 9.550 9.166 -12.075 1.00 93.69 248 ILE A N 1
ATOM 1891 C CA . ILE A 1 248 ? 9.780 8.267 -13.210 1.00 93.69 248 ILE A CA 1
ATOM 1892 C C . ILE A 1 248 ? 8.848 7.066 -13.047 1.00 93.69 248 ILE A C 1
ATOM 1894 O O . ILE A 1 248 ? 8.884 6.387 -12.026 1.00 93.69 248 ILE A O 1
ATOM 1898 N N . ARG A 1 249 ? 7.975 6.826 -14.027 1.00 96.12 249 ARG A N 1
ATOM 1899 C CA . ARG A 1 249 ? 6.842 5.889 -13.924 1.00 96.12 249 ARG A CA 1
ATOM 1900 C C . ARG A 1 249 ? 7.204 4.501 -14.448 1.00 96.12 249 ARG A C 1
ATOM 1902 O O . ARG A 1 249 ? 7.809 4.383 -15.513 1.00 96.12 249 ARG A O 1
ATOM 1909 N N . GLY A 1 250 ? 6.739 3.460 -13.768 1.00 97.62 250 GLY A N 1
ATOM 1910 C CA . GLY A 1 250 ? 6.874 2.085 -14.243 1.00 97.62 250 GLY A CA 1
ATOM 1911 C C . GLY A 1 250 ? 6.157 1.068 -13.370 1.00 97.62 250 GLY A C 1
ATOM 1912 O O . GLY A 1 250 ? 5.585 1.435 -12.351 1.00 97.62 250 GLY A O 1
ATOM 1913 N N . ALA A 1 251 ? 6.156 -0.202 -13.760 1.00 98.69 251 ALA A N 1
ATOM 1914 C CA . ALA A 1 251 ? 5.476 -1.241 -12.990 1.00 98.69 251 ALA A CA 1
ATOM 1915 C C . ALA A 1 251 ? 6.182 -1.524 -11.655 1.00 98.69 251 ALA A C 1
ATOM 1917 O O . ALA A 1 251 ? 5.518 -1.637 -10.625 1.00 98.69 251 ALA A O 1
ATOM 1918 N N . ILE A 1 252 ? 7.514 -1.567 -11.671 1.00 98.81 252 ILE A N 1
ATOM 1919 C CA . ILE A 1 252 ? 8.376 -1.812 -10.510 1.00 98.81 252 ILE A CA 1
ATOM 1920 C C . ILE A 1 252 ? 9.292 -0.604 -10.323 1.00 98.81 252 ILE A C 1
ATOM 1922 O O . ILE A 1 252 ? 9.921 -0.156 -11.283 1.00 98.81 252 ILE A O 1
ATOM 1926 N N . CYS A 1 253 ? 9.405 -0.092 -9.099 1.00 98.44 253 CYS A N 1
ATOM 1927 C CA . CYS A 1 253 ? 10.335 0.980 -8.766 1.00 98.44 253 CYS A CA 1
ATOM 1928 C C . CYS A 1 253 ? 11.306 0.577 -7.659 1.00 98.44 253 CYS A C 1
ATOM 1930 O O . CYS A 1 253 ? 10.907 0.113 -6.592 1.00 98.44 253 CYS A O 1
ATOM 1932 N N . ILE A 1 254 ? 12.587 0.841 -7.894 1.00 98.00 254 ILE A N 1
ATOM 1933 C CA . ILE A 1 254 ? 13.607 0.917 -6.856 1.00 98.00 254 ILE A CA 1
ATOM 1934 C C . ILE A 1 254 ? 14.111 2.360 -6.807 1.00 98.00 254 ILE A C 1
ATOM 1936 O O . ILE A 1 254 ? 14.522 2.925 -7.827 1.00 98.00 254 ILE A O 1
ATOM 1940 N N . GLN A 1 255 ? 14.069 2.983 -5.631 1.00 94.81 255 GLN A N 1
ATOM 1941 C CA . GLN A 1 255 ? 14.407 4.399 -5.475 1.00 94.81 255 GLN A CA 1
ATOM 1942 C C . GLN A 1 255 ? 15.435 4.635 -4.364 1.00 94.81 255 GLN A C 1
ATOM 1944 O O . GLN A 1 255 ? 15.442 3.972 -3.327 1.00 94.81 255 GLN A O 1
ATOM 1949 N N . ASN A 1 256 ? 16.289 5.637 -4.591 1.00 93.56 256 ASN A N 1
ATOM 1950 C CA . ASN A 1 256 ? 17.384 6.082 -3.727 1.00 93.56 256 ASN A CA 1
ATOM 1951 C C . ASN A 1 256 ? 18.532 5.079 -3.646 1.00 93.56 256 ASN A C 1
ATOM 1953 O O . ASN A 1 256 ? 19.429 5.134 -4.478 1.00 93.56 256 ASN A O 1
ATOM 1957 N N . TRP A 1 257 ? 18.508 4.188 -2.663 1.00 93.31 257 TRP A N 1
ATOM 1958 C CA . TRP A 1 257 ? 19.480 3.115 -2.475 1.00 93.31 257 TRP A CA 1
ATOM 1959 C C . TRP A 1 257 ? 18.733 1.853 -2.055 1.00 93.31 257 TRP A C 1
ATOM 1961 O O . TRP A 1 257 ? 17.618 1.942 -1.546 1.00 93.31 257 TRP A O 1
ATOM 1971 N N . SER A 1 258 ? 19.294 0.673 -2.289 1.00 95.38 258 SER A N 1
ATOM 1972 C CA . SER A 1 258 ? 18.723 -0.596 -1.826 1.00 95.38 258 SER A CA 1
ATOM 1973 C C . SER A 1 258 ? 19.782 -1.688 -1.876 1.00 95.38 258 SER A C 1
ATOM 1975 O O . SER A 1 258 ? 20.439 -1.863 -2.901 1.00 95.38 258 SER A O 1
ATOM 1977 N N . LYS A 1 259 ? 19.976 -2.421 -0.776 1.00 95.50 259 LYS A N 1
ATOM 1978 C CA . LYS A 1 259 ? 21.092 -3.366 -0.617 1.00 95.50 259 LYS A CA 1
ATOM 1979 C C . LYS A 1 259 ? 20.601 -4.786 -0.379 1.00 95.50 259 LYS A C 1
ATOM 1981 O O . LYS A 1 259 ? 19.833 -5.029 0.540 1.00 95.50 259 LYS A O 1
ATOM 1986 N N . HIS A 1 260 ? 21.100 -5.744 -1.153 1.00 95.75 260 HIS A N 1
ATOM 1987 C CA . HIS A 1 260 ? 20.679 -7.146 -1.068 1.00 95.75 260 HIS A CA 1
ATOM 1988 C C . HIS A 1 260 ? 19.160 -7.303 -1.243 1.00 95.75 260 HIS A C 1
ATOM 1990 O O . HIS A 1 260 ? 18.509 -8.031 -0.497 1.00 95.75 260 HIS A O 1
ATOM 1996 N N . VAL A 1 261 ? 18.590 -6.586 -2.213 1.00 97.81 261 VAL A N 1
ATOM 1997 C CA . VAL A 1 261 ? 17.175 -6.726 -2.574 1.00 97.81 261 VAL A CA 1
ATOM 1998 C C . VAL A 1 261 ? 17.065 -7.638 -3.793 1.00 97.81 261 VAL A C 1
ATOM 2000 O O . VAL A 1 261 ? 17.733 -7.411 -4.805 1.00 97.81 261 VAL A O 1
ATOM 2003 N N . ASN A 1 262 ? 16.250 -8.687 -3.681 1.00 98.44 262 ASN A N 1
ATOM 2004 C CA . ASN A 1 262 ? 16.003 -9.658 -4.744 1.00 98.44 262 ASN A CA 1
ATOM 2005 C C . ASN A 1 262 ? 14.549 -9.559 -5.212 1.00 98.44 262 ASN A C 1
ATOM 2007 O O . ASN A 1 262 ? 13.639 -9.837 -4.431 1.00 98.44 262 ASN A O 1
ATOM 2011 N N . ILE A 1 263 ? 14.346 -9.170 -6.472 1.00 98.62 263 ILE A N 1
ATOM 2012 C CA . ILE A 1 263 ? 13.025 -8.957 -7.068 1.00 98.62 263 ILE A CA 1
ATOM 2013 C C . ILE A 1 263 ? 12.780 -9.963 -8.179 1.00 98.62 263 ILE A C 1
ATOM 2015 O O . ILE A 1 263 ? 13.510 -9.991 -9.167 1.00 98.62 263 ILE A O 1
ATOM 2019 N N . ARG A 1 264 ? 11.717 -10.756 -8.027 1.00 98.50 264 ARG A N 1
ATOM 2020 C CA . ARG A 1 264 ? 11.342 -11.860 -8.925 1.00 98.50 264 ARG A CA 1
ATOM 2021 C C . ARG A 1 264 ? 9.928 -11.717 -9.495 1.00 98.50 264 ARG A C 1
ATOM 2023 O O . ARG A 1 264 ? 9.272 -12.700 -9.821 1.00 98.50 264 ARG A O 1
ATOM 2030 N N . SER A 1 265 ? 9.427 -10.486 -9.542 1.00 98.50 265 SER A N 1
ATOM 2031 C CA . SER A 1 265 ? 8.047 -10.184 -9.916 1.00 98.50 265 SER A CA 1
ATOM 2032 C C . SER A 1 265 ? 7.769 -10.381 -11.410 1.00 98.50 265 SER A C 1
ATOM 2034 O O . SER A 1 265 ? 8.651 -10.253 -12.266 1.00 98.50 265 SER A O 1
ATOM 2036 N N . MET A 1 266 ? 6.504 -10.647 -11.726 1.00 98.69 266 MET A N 1
ATOM 2037 C CA . MET A 1 266 ? 5.984 -10.707 -13.090 1.00 98.69 266 MET A CA 1
ATOM 2038 C C . MET A 1 266 ? 5.218 -9.430 -13.425 1.00 98.69 266 MET A C 1
ATOM 2040 O O . MET A 1 266 ? 4.433 -8.945 -12.609 1.00 98.69 266 MET A O 1
ATOM 2044 N N . VAL A 1 267 ? 5.402 -8.911 -14.637 1.00 98.81 267 VAL A N 1
ATOM 2045 C CA . VAL A 1 267 ? 4.766 -7.670 -15.097 1.00 98.81 267 VAL A CA 1
ATOM 2046 C C . VAL A 1 267 ? 4.012 -7.896 -16.400 1.00 98.81 267 VAL A C 1
ATOM 2048 O O . VAL A 1 267 ? 4.564 -8.376 -17.388 1.00 98.81 267 VAL A O 1
ATOM 2051 N N . LEU A 1 268 ? 2.763 -7.445 -16.431 1.00 98.81 268 LEU A N 1
ATOM 2052 C CA . LEU A 1 268 ? 2.011 -7.203 -17.653 1.00 98.81 268 LEU A CA 1
ATOM 2053 C C . LEU A 1 268 ? 1.768 -5.699 -17.783 1.00 98.81 268 LEU A C 1
ATOM 2055 O O . LEU A 1 268 ? 0.974 -5.133 -17.031 1.00 98.81 268 LEU A O 1
ATOM 2059 N N . MET A 1 269 ? 2.417 -5.054 -18.751 1.00 98.69 269 MET A N 1
ATOM 2060 C CA . MET A 1 269 ? 2.034 -3.701 -19.164 1.00 98.69 269 MET A CA 1
ATOM 2061 C C . MET A 1 269 ? 0.795 -3.834 -20.052 1.00 98.69 269 MET A C 1
ATOM 2063 O O . MET A 1 269 ? 0.871 -4.431 -21.126 1.00 98.69 269 MET A O 1
ATOM 2067 N N . ASP A 1 270 ? -0.348 -3.334 -19.591 1.00 98.50 270 ASP A N 1
ATOM 2068 C CA . ASP A 1 270 ? -1.634 -3.486 -20.276 1.00 98.50 270 ASP A CA 1
ATOM 2069 C C . ASP A 1 270 ? -1.731 -2.593 -21.517 1.00 98.50 270 ASP A C 1
ATOM 2071 O O . ASP A 1 270 ? -0.918 -1.684 -21.708 1.00 98.50 270 ASP A O 1
ATOM 2075 N N . GLU A 1 271 ? -2.742 -2.821 -22.352 1.00 97.75 271 GLU A N 1
ATOM 2076 C CA . GLU A 1 271 ? -2.987 -2.003 -23.542 1.00 97.75 271 GLU A CA 1
ATOM 2077 C C . GLU A 1 271 ? -2.978 -0.500 -23.231 1.00 97.75 271 GLU A C 1
ATOM 2079 O O . GLU A 1 271 ? -3.555 -0.041 -22.246 1.00 97.75 271 GLU A O 1
ATOM 2084 N N . LYS A 1 272 ? -2.307 0.280 -24.091 1.00 97.25 272 LYS A N 1
ATOM 2085 C CA . LYS A 1 272 ? -2.131 1.745 -23.971 1.00 97.25 272 LYS A CA 1
ATOM 2086 C C . LYS A 1 272 ? -1.344 2.220 -22.740 1.00 97.25 272 LYS A C 1
ATOM 2088 O O . LYS A 1 272 ? -1.137 3.428 -22.599 1.00 97.25 272 LYS A O 1
ATOM 2093 N N . SER A 1 273 ? -0.882 1.320 -21.871 1.00 98.38 273 SER A N 1
ATOM 2094 C CA . SER A 1 273 ? -0.065 1.707 -20.720 1.00 98.38 273 SER A CA 1
ATOM 2095 C C . SER A 1 273 ? 1.272 2.319 -21.155 1.00 98.38 273 SER A C 1
ATOM 2097 O O . SER A 1 273 ? 1.855 1.944 -22.175 1.00 98.38 273 SER A O 1
ATOM 2099 N N . ALA A 1 274 ? 1.756 3.281 -20.374 1.00 98.12 274 ALA A N 1
ATOM 2100 C CA . ALA A 1 274 ? 2.919 4.105 -20.658 1.00 98.12 274 ALA A CA 1
ATOM 2101 C C . ALA A 1 274 ? 3.854 4.164 -19.441 1.00 98.12 274 ALA A C 1
ATOM 2103 O O . ALA A 1 274 ? 3.455 4.608 -18.358 1.00 98.12 274 ALA A O 1
ATOM 2104 N N . GLY A 1 275 ? 5.120 3.799 -19.623 1.00 97.12 275 GLY A N 1
ATOM 2105 C CA . GLY A 1 275 ? 6.142 3.819 -18.573 1.00 97.12 275 GLY A CA 1
ATOM 2106 C C . GLY A 1 275 ? 7.233 2.784 -18.825 1.00 97.12 275 GLY A C 1
ATOM 2107 O O . GLY A 1 275 ? 7.401 2.313 -19.953 1.00 97.12 275 GLY A O 1
ATOM 2108 N N . ALA A 1 276 ? 7.966 2.426 -17.773 1.00 98.31 276 ALA A N 1
ATOM 2109 C CA . ALA A 1 276 ? 8.922 1.325 -17.824 1.00 98.31 276 ALA A CA 1
ATOM 2110 C C . ALA A 1 276 ? 8.407 0.051 -17.136 1.00 98.31 276 ALA A C 1
ATOM 2112 O O . ALA A 1 276 ? 7.520 0.111 -16.285 1.00 98.31 276 ALA A O 1
ATOM 2113 N N . GLY A 1 277 ? 8.981 -1.104 -17.475 1.00 98.50 277 GLY A N 1
ATOM 2114 C CA . GLY A 1 277 ? 8.778 -2.332 -16.704 1.00 98.50 277 GLY A CA 1
ATOM 2115 C C . GLY A 1 277 ? 9.401 -2.199 -15.312 1.00 98.50 277 GLY A C 1
ATOM 2116 O O . GLY A 1 277 ? 8.700 -2.222 -14.301 1.00 98.50 277 GLY A O 1
ATOM 2117 N N . VAL A 1 278 ? 10.709 -1.949 -15.272 1.00 98.62 278 VAL A N 1
ATOM 2118 C CA . VAL A 1 278 ? 11.477 -1.650 -14.058 1.00 98.62 278 VAL A CA 1
ATOM 2119 C C . VAL A 1 278 ? 12.094 -0.263 -14.164 1.00 98.62 278 VAL A C 1
ATOM 2121 O O . VAL A 1 278 ? 12.702 0.079 -15.178 1.00 98.62 278 VAL A O 1
ATOM 2124 N N . VAL A 1 279 ? 11.975 0.508 -13.089 1.00 98.19 279 VAL A N 1
ATOM 2125 C CA . VAL A 1 279 ? 12.639 1.796 -12.905 1.00 98.19 279 VAL A CA 1
ATOM 2126 C C . VAL A 1 279 ? 13.613 1.691 -11.736 1.00 98.19 279 VAL A C 1
ATOM 2128 O O . VAL A 1 279 ? 13.214 1.331 -10.628 1.00 98.19 279 VAL A O 1
ATOM 2131 N N . LEU A 1 280 ? 14.865 2.082 -11.957 1.00 97.25 280 LEU A N 1
ATOM 2132 C CA . LEU A 1 280 ? 15.855 2.294 -10.907 1.00 97.25 280 LEU A CA 1
ATOM 2133 C C . LEU A 1 280 ? 16.251 3.770 -10.885 1.00 97.25 280 LEU A C 1
ATOM 2135 O O . LEU A 1 280 ? 16.745 4.294 -11.881 1.00 97.25 280 LEU A O 1
ATOM 2139 N N . THR A 1 281 ? 16.056 4.440 -9.749 1.00 93.62 281 THR A N 1
ATOM 2140 C CA . THR A 1 281 ? 16.335 5.877 -9.592 1.00 93.62 281 THR A CA 1
ATOM 2141 C C . THR A 1 281 ? 17.221 6.181 -8.386 1.00 93.62 281 THR A C 1
ATOM 2143 O O . THR A 1 281 ? 17.343 5.383 -7.452 1.00 93.62 281 THR A O 1
ATOM 2146 N N . ARG A 1 282 ? 17.813 7.379 -8.383 1.00 89.19 282 ARG A N 1
ATOM 2147 C CA . ARG A 1 282 ? 18.553 7.957 -7.254 1.00 89.19 282 ARG A CA 1
ATOM 2148 C C . ARG A 1 282 ? 18.051 9.370 -6.975 1.00 89.19 282 ARG A C 1
ATOM 2150 O O . ARG A 1 282 ? 17.866 10.146 -7.909 1.00 89.19 282 ARG A O 1
ATOM 2157 N N . SER A 1 283 ? 17.876 9.707 -5.699 1.00 82.81 283 SER A N 1
ATOM 2158 C CA . SER A 1 283 ? 17.750 11.102 -5.272 1.00 82.81 283 SER A CA 1
ATOM 2159 C C . SER A 1 283 ? 19.133 11.742 -5.157 1.00 82.81 283 SER A C 1
ATOM 2161 O O . SER A 1 283 ? 20.095 11.095 -4.749 1.00 82.81 283 SER A O 1
ATOM 2163 N N . SER A 1 284 ? 19.229 13.037 -5.455 1.00 77.31 284 SER A N 1
ATOM 2164 C CA . SER A 1 284 ? 20.429 13.838 -5.192 1.00 77.31 284 SER A CA 1
ATOM 2165 C C . SER A 1 284 ? 20.643 14.137 -3.702 1.00 77.31 284 SER A C 1
ATOM 2167 O O . SER A 1 284 ? 21.734 14.545 -3.311 1.00 77.31 284 SER A O 1
ATOM 2169 N N . THR A 1 285 ? 19.618 13.947 -2.866 1.00 79.19 285 THR A N 1
ATOM 2170 C CA . THR A 1 285 ? 19.640 14.295 -1.436 1.00 79.19 285 THR A CA 1
ATOM 2171 C C . THR A 1 285 ? 19.910 13.111 -0.513 1.00 79.19 285 THR A C 1
ATOM 2173 O O . THR A 1 285 ? 20.187 13.318 0.666 1.00 79.19 285 THR A O 1
ATOM 2176 N N . VAL A 1 286 ? 19.847 11.880 -1.027 1.00 81.00 286 VAL A N 1
ATOM 2177 C CA . VAL A 1 286 ? 20.058 10.658 -0.243 1.00 81.00 286 VAL A CA 1
ATOM 2178 C C . VAL A 1 286 ? 21.125 9.813 -0.925 1.00 81.00 286 VAL A C 1
ATOM 2180 O O . VAL A 1 286 ? 20.948 9.376 -2.059 1.00 81.00 286 VAL A O 1
ATOM 2183 N N . GLN A 1 287 ? 22.233 9.578 -0.223 1.00 81.94 287 GLN A N 1
ATOM 2184 C CA . GLN A 1 287 ? 23.346 8.768 -0.715 1.00 81.94 287 GLN A CA 1
ATOM 2185 C C . GLN A 1 287 ? 23.212 7.309 -0.271 1.00 81.94 287 GLN A C 1
ATOM 2187 O O . GLN A 1 287 ? 22.766 7.027 0.839 1.00 81.94 287 GLN A O 1
ATOM 2192 N N . GLY A 1 288 ? 23.641 6.386 -1.127 1.00 87.25 288 GLY A N 1
ATOM 2193 C CA . GLY A 1 288 ? 23.733 4.963 -0.816 1.00 87.25 288 GLY A CA 1
ATOM 2194 C C . GLY A 1 288 ? 23.883 4.115 -2.075 1.00 87.25 288 GLY A C 1
ATOM 2195 O O . GLY A 1 288 ? 23.699 4.610 -3.186 1.00 87.25 288 GLY A O 1
ATOM 2196 N N . ASP A 1 289 ? 24.210 2.838 -1.887 1.00 91.56 289 ASP A N 1
ATOM 2197 C CA . ASP A 1 289 ? 24.457 1.914 -2.996 1.00 91.56 289 ASP A CA 1
ATOM 2198 C C . ASP A 1 289 ? 23.189 1.164 -3.410 1.00 91.56 289 ASP A C 1
ATOM 2200 O O . ASP A 1 289 ? 22.361 0.795 -2.568 1.00 91.56 289 ASP A O 1
ATOM 2204 N N . HIS A 1 290 ? 23.113 0.838 -4.693 1.00 94.50 290 HIS A N 1
ATOM 2205 C CA . HIS A 1 290 ? 22.233 -0.192 -5.227 1.00 94.50 290 HIS A CA 1
ATOM 2206 C C . HIS A 1 290 ? 23.008 -1.503 -5.364 1.00 94.50 290 HIS A C 1
ATOM 2208 O O . HIS A 1 290 ? 23.963 -1.591 -6.136 1.00 94.50 290 HIS A O 1
ATOM 2214 N N . LYS A 1 291 ? 22.584 -2.514 -4.596 1.00 96.38 291 LYS A N 1
ATOM 2215 C CA . LYS A 1 291 ? 23.055 -3.904 -4.662 1.00 96.38 291 LYS A CA 1
ATOM 2216 C C . LYS A 1 291 ? 21.860 -4.830 -4.849 1.00 96.38 291 LYS A C 1
ATOM 2218 O O . LYS A 1 291 ? 21.190 -5.174 -3.872 1.00 96.38 291 LYS A O 1
ATOM 2223 N N . LEU A 1 292 ? 21.553 -5.170 -6.094 1.00 97.31 292 LEU A N 1
ATOM 2224 C CA . LEU A 1 292 ? 20.258 -5.713 -6.499 1.00 97.31 292 LEU A CA 1
ATOM 2225 C C . LEU A 1 292 ? 20.408 -7.002 -7.305 1.00 97.31 292 LEU A C 1
ATOM 2227 O O . LEU A 1 292 ? 21.312 -7.145 -8.125 1.00 97.31 292 LEU A O 1
ATOM 2231 N N . THR A 1 293 ? 19.462 -7.919 -7.132 1.00 98.25 293 THR A N 1
ATOM 2232 C CA . THR A 1 293 ? 19.235 -9.025 -8.067 1.00 98.25 293 THR A CA 1
ATOM 2233 C C . THR A 1 293 ? 17.828 -8.914 -8.633 1.00 98.25 293 THR A C 1
ATOM 2235 O O . THR A 1 293 ? 16.860 -8.865 -7.879 1.00 98.25 293 THR A O 1
ATOM 2238 N N . LEU A 1 294 ? 17.715 -8.876 -9.957 1.00 98.31 294 LEU A N 1
ATOM 2239 C CA . LEU A 1 294 ? 16.445 -8.846 -10.674 1.00 98.31 294 LEU A CA 1
ATOM 2240 C C . LEU A 1 294 ? 16.269 -10.159 -11.442 1.00 98.31 294 LEU A C 1
ATOM 2242 O O . LEU A 1 294 ? 17.164 -10.577 -12.176 1.00 98.31 294 LEU A O 1
ATOM 2246 N N . GLN A 1 295 ? 15.111 -10.792 -11.277 1.00 98.00 295 GLN A N 1
ATOM 2247 C CA . GLN A 1 295 ? 14.661 -11.998 -11.977 1.00 98.00 295 GLN A CA 1
ATOM 2248 C C . GLN A 1 295 ? 13.223 -11.797 -12.464 1.00 98.00 295 GLN A C 1
ATOM 2250 O O . GLN A 1 295 ? 12.300 -12.493 -12.047 1.00 98.00 295 GLN A O 1
ATOM 2255 N N . VAL A 1 296 ? 13.014 -10.777 -13.294 1.00 97.81 296 VAL A N 1
ATOM 2256 C CA . VAL A 1 296 ? 11.671 -10.343 -13.697 1.00 97.81 296 VAL A CA 1
ATOM 2257 C C . VAL A 1 296 ? 11.249 -10.949 -15.034 1.00 97.81 296 VAL A C 1
ATOM 2259 O O . VAL A 1 296 ? 12.056 -11.065 -15.957 1.00 97.81 296 VAL A O 1
ATOM 2262 N N . SER A 1 297 ? 9.966 -11.291 -15.156 1.00 98.25 297 SER A N 1
ATOM 2263 C CA . SER A 1 297 ? 9.346 -11.694 -16.424 1.00 98.25 297 SER A CA 1
ATOM 2264 C C . SER A 1 297 ? 8.290 -10.671 -16.818 1.00 98.25 297 SER A C 1
ATOM 2266 O O . SER A 1 297 ? 7.345 -10.434 -16.066 1.00 98.25 297 SER A O 1
ATOM 2268 N N . MET A 1 298 ? 8.468 -10.021 -17.965 1.00 98.56 298 MET A N 1
ATOM 2269 C CA . MET A 1 298 ? 7.681 -8.860 -18.361 1.00 98.56 298 MET A CA 1
ATOM 2270 C C . MET A 1 298 ? 7.147 -9.002 -19.784 1.00 98.56 298 MET A C 1
ATOM 2272 O O . MET A 1 298 ? 7.902 -9.277 -20.718 1.00 98.56 298 MET A O 1
ATOM 2276 N N . GLN A 1 299 ? 5.857 -8.730 -19.959 1.00 98.69 299 GLN A N 1
ATOM 2277 C CA . GLN A 1 299 ? 5.218 -8.610 -21.266 1.00 98.69 299 GLN A CA 1
ATOM 2278 C C . GLN A 1 299 ? 4.675 -7.193 -21.452 1.00 98.69 299 GLN A C 1
ATOM 2280 O O . GLN A 1 299 ? 3.893 -6.708 -20.629 1.00 98.69 299 GLN A O 1
ATOM 2285 N N . ASN A 1 300 ? 5.050 -6.539 -22.552 1.00 98.75 300 ASN A N 1
ATOM 2286 C CA . ASN A 1 300 ? 4.501 -5.249 -22.941 1.00 98.75 300 ASN A CA 1
ATOM 2287 C C . ASN A 1 300 ? 3.392 -5.393 -23.985 1.00 98.75 300 ASN A C 1
ATOM 2289 O O . ASN A 1 300 ? 3.659 -5.752 -25.128 1.00 98.75 300 ASN A O 1
ATOM 2293 N N . ARG A 1 301 ? 2.159 -5.052 -23.599 1.00 98.56 301 ARG A N 1
ATOM 2294 C CA . ARG A 1 301 ? 1.027 -4.807 -24.512 1.00 98.56 301 ARG A CA 1
ATOM 2295 C C . ARG A 1 301 ? 0.666 -3.319 -24.598 1.00 98.56 301 ARG A C 1
ATOM 2297 O O . ARG A 1 301 ? -0.294 -2.960 -25.271 1.00 98.56 301 ARG A O 1
ATOM 2304 N N . GLY A 1 302 ? 1.405 -2.468 -23.885 1.00 98.19 302 GLY A N 1
ATOM 2305 C CA . GLY A 1 302 ? 1.209 -1.026 -23.841 1.00 98.19 302 GLY A CA 1
ATOM 2306 C C . GLY A 1 302 ? 1.777 -0.308 -25.060 1.00 98.19 302 GLY A C 1
ATOM 2307 O O . GLY A 1 302 ? 1.797 -0.834 -26.170 1.00 98.19 302 GLY A O 1
ATOM 2308 N N . LEU A 1 303 ? 2.236 0.925 -24.859 1.00 98.12 303 LEU A N 1
ATOM 2309 C CA . LEU A 1 303 ? 2.888 1.691 -25.916 1.00 98.12 303 LEU A CA 1
ATOM 2310 C C . LEU A 1 303 ? 4.188 1.012 -26.369 1.00 98.12 303 LEU A C 1
ATOM 2312 O O . LEU A 1 303 ? 4.988 0.553 -25.551 1.00 98.12 303 LEU A O 1
ATOM 2316 N N . GLU A 1 304 ? 4.443 1.029 -27.677 1.00 96.50 304 GLU A N 1
ATOM 2317 C CA . GLU A 1 304 ? 5.683 0.503 -28.266 1.00 96.50 304 GLU A CA 1
ATOM 2318 C C . GLU A 1 304 ? 6.923 1.250 -27.754 1.00 96.50 304 GLU A C 1
ATOM 2320 O O . GLU A 1 304 ? 8.006 0.685 -27.674 1.00 96.50 304 GLU A O 1
ATOM 2325 N N . THR A 1 305 ? 6.769 2.506 -27.328 1.00 96.94 305 THR A N 1
ATOM 2326 C CA . THR A 1 305 ? 7.850 3.330 -26.765 1.00 96.94 305 THR A CA 1
ATOM 2327 C C . THR A 1 305 ? 8.221 2.974 -25.322 1.00 96.94 305 THR A C 1
ATOM 2329 O O . THR A 1 305 ? 9.133 3.589 -24.762 1.00 96.94 305 THR A O 1
ATOM 2332 N N . ASN A 1 306 ? 7.516 2.032 -24.687 1.00 98.44 306 ASN A N 1
ATOM 2333 C CA . ASN A 1 306 ? 7.842 1.594 -23.332 1.00 98.44 306 ASN A CA 1
ATOM 2334 C C . ASN A 1 306 ? 9.246 0.980 -23.276 1.00 98.44 306 ASN A C 1
ATOM 2336 O O . ASN A 1 306 ? 9.728 0.347 -24.219 1.00 98.44 306 ASN A O 1
ATOM 2340 N N . THR A 1 307 ? 9.901 1.170 -22.135 1.00 98.38 307 THR A N 1
ATOM 2341 C CA . THR A 1 307 ? 11.253 0.664 -21.868 1.00 98.38 307 THR A CA 1
ATOM 2342 C C . THR A 1 307 ? 11.173 -0.484 -20.867 1.00 98.38 307 THR A C 1
ATOM 2344 O O . THR A 1 307 ? 10.478 -0.360 -19.865 1.00 98.38 307 THR A O 1
ATOM 2347 N N . ALA A 1 308 ? 11.843 -1.610 -21.107 1.00 98.38 308 ALA A N 1
ATOM 2348 C CA . ALA A 1 308 ? 11.793 -2.727 -20.164 1.00 98.38 308 ALA A CA 1
ATOM 2349 C C . ALA A 1 308 ? 12.518 -2.366 -18.860 1.00 98.38 308 ALA A C 1
ATOM 2351 O O . ALA A 1 308 ? 11.923 -2.450 -17.789 1.00 98.38 308 ALA A O 1
ATOM 2352 N N . PHE A 1 309 ? 13.755 -1.875 -18.962 1.00 98.38 309 PHE A N 1
ATOM 2353 C CA . PHE A 1 309 ? 14.571 -1.447 -17.827 1.00 98.38 309 PHE A CA 1
ATOM 2354 C C . PHE A 1 309 ? 15.054 -0.001 -18.018 1.00 98.38 309 PHE A C 1
ATOM 2356 O O . PHE A 1 309 ? 15.869 0.258 -18.903 1.00 98.38 309 PHE A O 1
ATOM 2363 N N . ASP A 1 310 ? 14.564 0.934 -17.199 1.00 97.62 310 ASP A N 1
ATOM 2364 C CA . ASP A 1 310 ? 15.053 2.321 -17.127 1.00 97.62 310 ASP A CA 1
ATOM 2365 C C . ASP A 1 310 ? 15.916 2.481 -15.871 1.00 97.62 310 ASP A C 1
ATOM 2367 O O . ASP A 1 310 ? 15.401 2.535 -14.749 1.00 97.62 310 ASP A O 1
ATOM 2371 N N . LEU A 1 311 ? 17.238 2.428 -16.053 1.00 95.88 311 LEU A N 1
ATOM 2372 C CA . LEU A 1 311 ? 18.189 2.203 -14.973 1.00 95.88 311 LEU A CA 1
ATOM 2373 C C . LEU A 1 311 ? 19.230 3.320 -14.880 1.00 95.88 311 LEU A C 1
ATOM 2375 O O . LEU A 1 311 ? 19.963 3.596 -15.830 1.00 95.88 311 LEU A O 1
ATOM 2379 N N . VAL A 1 312 ? 19.373 3.898 -13.687 1.00 93.25 312 VAL A N 1
ATOM 2380 C CA . VAL A 1 312 ? 20.588 4.644 -13.324 1.00 93.25 312 VAL A CA 1
ATOM 2381 C C . VAL A 1 312 ? 21.722 3.682 -12.939 1.00 93.25 312 VAL A C 1
ATOM 2383 O O . VAL A 1 312 ? 21.449 2.537 -12.570 1.00 93.25 312 VAL A O 1
ATOM 2386 N N . PRO A 1 313 ? 22.994 4.124 -12.958 1.00 90.44 313 PRO A N 1
ATOM 2387 C CA . PRO A 1 313 ? 24.110 3.295 -12.513 1.00 90.44 313 PRO A CA 1
ATOM 2388 C C . PRO A 1 313 ? 23.918 2.720 -11.099 1.00 90.44 313 PRO A C 1
ATOM 2390 O O . PRO A 1 313 ? 23.530 3.424 -10.156 1.00 90.44 313 PRO A O 1
ATOM 2393 N N . ALA A 1 314 ? 24.232 1.433 -10.959 1.00 91.38 314 ALA A N 1
ATOM 2394 C CA . ALA A 1 314 ? 24.225 0.675 -9.712 1.00 91.38 314 ALA A CA 1
ATOM 2395 C C . ALA A 1 314 ? 25.621 0.109 -9.443 1.00 91.38 314 ALA A C 1
ATOM 2397 O O . ALA A 1 314 ? 26.329 -0.258 -10.381 1.00 91.38 314 ALA A O 1
ATOM 2398 N N . GLU A 1 315 ? 26.011 0.037 -8.174 1.00 95.19 315 GLU A N 1
ATOM 2399 C CA . GLU A 1 315 ? 27.305 -0.509 -7.764 1.00 95.19 315 GLU A CA 1
ATOM 2400 C C . GLU A 1 315 ? 27.365 -2.022 -7.984 1.00 95.19 315 GLU A C 1
ATOM 2402 O O . GLU A 1 315 ? 28.418 -2.548 -8.334 1.00 95.19 315 GLU A O 1
ATOM 2407 N N . ASP A 1 316 ? 26.241 -2.709 -7.786 1.00 94.94 316 ASP A N 1
ATOM 2408 C CA . ASP A 1 316 ? 26.115 -4.143 -8.016 1.00 94.94 316 ASP A CA 1
ATOM 2409 C C . ASP A 1 316 ? 24.690 -4.470 -8.494 1.00 94.94 316 ASP A C 1
ATOM 2411 O O . ASP A 1 316 ? 23.717 -4.360 -7.746 1.00 94.94 316 ASP A O 1
ATOM 2415 N N . LEU A 1 317 ? 24.535 -4.820 -9.770 1.00 95.50 317 LEU A N 1
ATOM 2416 C CA . LEU A 1 317 ? 23.241 -5.158 -10.358 1.00 95.50 317 LEU A CA 1
ATOM 2417 C C . LEU A 1 317 ? 23.345 -6.458 -11.142 1.00 95.50 317 LEU A C 1
ATOM 2419 O O . LEU A 1 317 ? 24.002 -6.533 -12.179 1.00 95.50 317 LEU A O 1
ATOM 2423 N N . HIS A 1 318 ? 22.629 -7.470 -10.669 1.00 96.75 318 HIS A N 1
ATOM 2424 C CA . HIS A 1 318 ? 22.542 -8.769 -11.312 1.00 96.75 318 HIS A CA 1
ATOM 2425 C C . HIS A 1 318 ? 21.188 -8.918 -12.009 1.00 96.75 318 HIS A C 1
ATOM 2427 O O . HIS A 1 318 ? 20.165 -9.120 -11.357 1.00 96.75 318 HIS A O 1
ATOM 2433 N N . LEU A 1 319 ? 21.180 -8.864 -13.342 1.00 95.56 319 LEU A N 1
ATOM 2434 C CA . LEU A 1 319 ? 20.028 -9.265 -14.154 1.00 95.56 319 LEU A CA 1
ATOM 2435 C C . LEU A 1 319 ? 20.121 -10.773 -14.407 1.00 95.56 319 LEU A C 1
ATOM 2437 O O . LEU A 1 319 ? 20.945 -11.227 -15.199 1.00 95.56 319 LEU A O 1
ATOM 2441 N N . ASN A 1 320 ? 19.312 -11.563 -13.711 1.00 95.81 320 ASN A N 1
ATOM 2442 C CA . ASN A 1 320 ? 19.391 -13.019 -13.726 1.00 95.81 320 ASN A CA 1
ATOM 2443 C C . ASN A 1 320 ? 18.094 -13.608 -14.294 1.00 95.81 320 ASN A C 1
ATOM 2445 O O . ASN A 1 320 ? 17.035 -13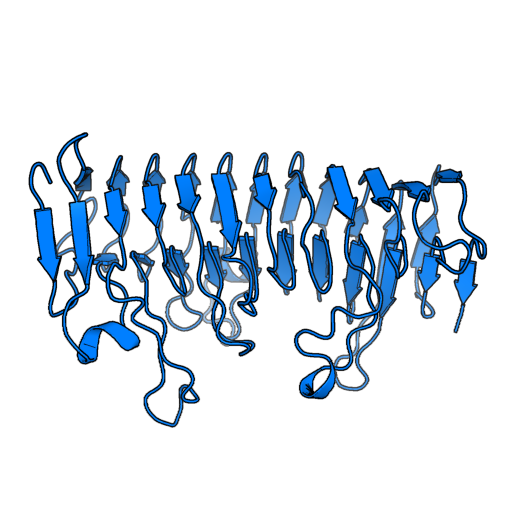.453 -13.700 1.00 95.81 320 ASN A O 1
ATOM 2449 N N . ASN A 1 321 ? 18.172 -14.273 -15.450 1.00 94.19 321 ASN A N 1
ATOM 2450 C CA . ASN A 1 321 ? 17.015 -14.863 -16.139 1.00 94.19 321 ASN A CA 1
ATOM 2451 C C . ASN A 1 321 ? 15.844 -13.883 -16.345 1.00 94.19 321 ASN A C 1
ATOM 2453 O O . ASN A 1 321 ? 14.679 -14.264 -16.262 1.00 94.19 321 ASN A O 1
ATOM 2457 N N . CYS A 1 322 ? 16.155 -12.613 -16.613 1.00 97.25 322 CYS A N 1
ATOM 2458 C CA . CYS A 1 322 ? 15.143 -11.620 -16.942 1.00 97.25 322 CYS A CA 1
ATOM 2459 C C . CYS A 1 322 ? 14.586 -11.859 -18.353 1.00 97.25 322 CYS A C 1
ATOM 2461 O O . CYS A 1 322 ? 15.353 -12.037 -19.301 1.00 97.25 322 CYS A O 1
ATOM 2463 N N . TYR A 1 323 ? 13.264 -11.805 -18.496 1.00 97.00 323 TYR A N 1
ATOM 2464 C CA . TYR A 1 323 ? 12.568 -11.902 -19.778 1.00 97.00 323 TYR A CA 1
ATOM 2465 C C . TYR A 1 323 ? 11.736 -10.641 -20.017 1.00 97.00 323 TYR A C 1
ATOM 2467 O O . TYR A 1 323 ? 11.004 -10.206 -19.131 1.00 97.00 323 TYR A O 1
ATOM 2475 N N . ALA A 1 324 ? 11.855 -10.042 -21.203 1.00 97.56 324 ALA A N 1
ATOM 2476 C CA . ALA A 1 324 ? 11.154 -8.813 -21.561 1.00 97.56 324 ALA A CA 1
ATOM 2477 C C . ALA A 1 324 ? 10.709 -8.841 -23.031 1.00 97.56 324 ALA A C 1
ATOM 2479 O O . ALA A 1 324 ? 11.516 -8.720 -23.955 1.00 97.56 324 ALA A O 1
ATOM 2480 N N . GLU A 1 325 ? 9.403 -8.983 -23.244 1.00 98.00 325 GLU A N 1
ATOM 2481 C CA . GLU A 1 325 ? 8.776 -9.084 -24.565 1.00 98.00 325 GLU A CA 1
ATOM 2482 C C . GLU A 1 325 ? 8.014 -7.797 -24.919 1.00 98.00 325 GLU A C 1
ATOM 2484 O O . GLU A 1 325 ? 7.333 -7.221 -24.073 1.00 98.00 325 GLU A O 1
ATOM 2489 N N . GLY A 1 326 ? 8.097 -7.353 -26.178 1.00 97.50 326 GLY A N 1
ATOM 2490 C CA . GLY A 1 326 ? 7.247 -6.282 -26.724 1.00 97.50 326 GLY A CA 1
ATOM 2491 C C . GLY A 1 326 ? 7.651 -4.845 -26.367 1.00 97.50 326 GLY A C 1
ATOM 2492 O O . GLY A 1 326 ? 6.949 -3.906 -26.733 1.00 97.50 326 GLY A O 1
ATOM 2493 N N . PHE A 1 327 ? 8.754 -4.635 -25.643 1.00 98.38 327 PHE A N 1
ATOM 2494 C CA . PHE A 1 327 ? 9.275 -3.298 -25.336 1.00 98.38 327 PHE A CA 1
ATOM 2495 C C . PHE A 1 327 ? 10.102 -2.745 -26.505 1.00 98.38 327 PHE A C 1
ATOM 2497 O O . PHE A 1 327 ? 10.946 -3.459 -27.051 1.00 98.38 327 PHE A O 1
ATOM 2504 N N . GLY A 1 328 ? 9.922 -1.467 -26.857 1.00 97.25 328 GLY A N 1
ATOM 2505 C CA . GLY A 1 328 ? 10.711 -0.816 -27.913 1.00 97.25 328 GLY A CA 1
ATOM 2506 C C . GLY A 1 328 ? 12.153 -0.517 -27.507 1.00 97.25 328 GLY A C 1
ATOM 2507 O O . GLY A 1 328 ? 13.025 -0.389 -28.364 1.00 97.25 328 GLY A O 1
ATOM 2508 N N . MET A 1 329 ? 12.430 -0.445 -26.203 1.00 96.50 329 MET A N 1
ATOM 2509 C CA . MET A 1 329 ? 13.786 -0.366 -25.663 1.00 96.50 329 MET A CA 1
ATOM 2510 C C . MET A 1 329 ? 13.953 -1.370 -24.530 1.00 96.50 329 MET A C 1
ATOM 2512 O O . MET A 1 329 ? 13.191 -1.360 -23.569 1.00 96.50 329 MET A O 1
ATOM 2516 N N . GLN A 1 330 ? 14.964 -2.228 -24.631 1.00 95.44 330 GLN A N 1
ATOM 2517 C CA . GLN A 1 330 ? 15.224 -3.240 -23.608 1.00 95.44 330 GLN A CA 1
ATOM 2518 C C . GLN A 1 330 ? 15.894 -2.619 -22.381 1.00 95.44 330 GLN A C 1
ATOM 2520 O O . GLN A 1 330 ? 15.381 -2.721 -21.275 1.00 95.44 330 GLN A O 1
ATOM 2525 N N . ILE A 1 331 ? 17.006 -1.911 -22.564 1.00 94.88 331 ILE A N 1
ATOM 2526 C CA . ILE A 1 331 ? 17.718 -1.259 -21.463 1.00 94.88 331 ILE A CA 1
ATOM 2527 C C . ILE A 1 331 ? 17.994 0.188 -21.851 1.00 94.88 331 ILE A C 1
ATOM 2529 O O . ILE A 1 331 ? 18.570 0.449 -22.908 1.00 94.88 331 ILE A O 1
ATOM 2533 N N . ARG A 1 332 ? 17.598 1.113 -20.978 1.00 92.75 332 ARG A N 1
ATOM 2534 C CA . ARG A 1 332 ? 18.050 2.502 -20.967 1.00 92.75 332 ARG A CA 1
ATOM 2535 C C . ARG A 1 332 ? 18.985 2.677 -19.780 1.00 92.75 332 ARG A C 1
ATOM 2537 O O . ARG A 1 332 ? 18.568 2.482 -18.643 1.00 92.75 332 ARG A O 1
ATOM 2544 N N . SER A 1 333 ? 20.230 3.041 -20.057 1.00 80.56 333 SER A N 1
ATOM 2545 C CA . SER A 1 333 ? 21.197 3.463 -19.045 1.00 80.56 333 SER A CA 1
ATOM 2546 C C . SER A 1 333 ? 21.398 4.972 -19.145 1.00 80.56 333 SER A C 1
ATOM 2548 O O . SER A 1 333 ? 21.659 5.467 -20.246 1.00 80.56 333 SER A O 1
ATOM 2550 N N . GLY A 1 334 ? 21.249 5.677 -18.022 1.00 62.62 334 GLY A N 1
ATOM 2551 C CA . GLY A 1 334 ? 21.613 7.095 -17.895 1.00 62.62 334 GLY A CA 1
ATOM 2552 C C . GLY A 1 334 ? 23.115 7.343 -17.940 1.00 62.62 334 GLY A C 1
ATOM 2553 O O . GLY A 1 334 ? 23.876 6.418 -17.575 1.00 62.62 334 GLY A O 1
#

Foldseek 3Di:
DQAEAEAQDADEDDEELAEDEDDPHYEYEYDDQLLQADANYEYQHANYEYYLYEYEHPVLRHDLDDVVRVHHFREHYEYLEEQYEYENYEYESGFEHYDDDLVRAYYNYEAEQYEAYQQAANQDQVIQEPYEGQHFNYEAENYEHEHHPPHEHAEDYEYEQRPDDCPPDVRSVQQEYEYAQYEYYAQHLEYEEYHLHENYEAENYEYPEHRQAEPYEYENYEQYEEEYEFEYEHAPPRCRCCVPPVGQGEHYEYEAEYYNYEYQYEYEDAAQGDGEHYEYYHDPVHDDFHAYEYNYEYEYNHDLQYEHYEDEDGPHYHDDNYHYYSHNHDYDYD

Radius of gyration: 19.39 Å; chains: 1; bounding box: 53×39×57 Å

Sequence (334 aa):
IDTVINLSDQVKTSFEGQVIEGTETGEIRPIGEKMKTHSMIVLKHPNCKILNLHSTNPLLLQSNLASNKGGGRQGTIDIQADFCLIQGCTMVNQVNAVIAGSNYRAHGSRILENNFFDCLGVGLEDRGDAVSIWGSGTVIDGNYASCKEGTDGRLAFHAEAPVTNNDGRPEFDAQHTIMTNNLAWGPFRRHFAFEGITNGVSIGNISIGGATWWGEAYIMCSNVLVENTIKYTRTADIKNGEEQWHPIRGAICIQNWSKHVNIRSMVLMDEKSAGAGVVLTRSSTVQGDHKLTLQVSMQNRGLETNTAFDLVPAEDLHLNNCYAEGFGMQIRSG